Protein AF-A0A3D4ELV5-F1 (afdb_monomer_lite)

pLDDT: mean 91.41, std 9.49, range [50.69, 98.38]

Secondary structure (DSSP, 8-state):
--HHHHHHHHHHHHHTT-----SS-HHHHHHHHHHHHHSTTTTEEEEEEEETTS-EE-TTSPPPTT--EEEEEEEPHHHHHHHHHH----S--GGGS-HHHHHTGGGTTHHHHHHHHHHHHHHHTTTGGGTTGGG-TTS--HHHHHHHHHHHHHHHHT-HHHHHHHHHHHHHHTTTS--S-S-HHHHHHHHHHHHHHHHSGGGHHHHHHHHHS--TTHHHHHHHHHHHTTTT--HHHHHHHHHHHHHHHHHTPPP-HHHHHHHHHHS-S--HHHHHHHHHHHH--TTS-GGGT-

Structure (mmCIF, N/CA/C/O backbone):
data_AF-A0A3D4ELV5-F1
#
_entry.id   AF-A0A3D4ELV5-F1
#
loop_
_atom_site.group_PDB
_atom_site.id
_atom_site.type_symbol
_atom_site.label_atom_id
_atom_site.label_alt_id
_atom_site.label_comp_id
_atom_site.label_asym_id
_atom_site.label_entity_id
_atom_site.label_seq_id
_atom_site.pdbx_PDB_ins_code
_atom_site.Cartn_x
_atom_site.Cartn_y
_atom_site.Cartn_z
_atom_site.occupancy
_atom_site.B_iso_or_equiv
_atom_site.auth_seq_id
_atom_site.auth_comp_id
_atom_site.auth_asym_id
_atom_site.auth_atom_id
_atom_site.pdbx_PDB_model_num
ATOM 1 N N . MET A 1 1 ? 54.456 -20.004 -15.988 1.00 58.28 1 MET A N 1
ATOM 2 C CA . MET A 1 1 ? 53.400 -19.188 -16.630 1.00 58.28 1 MET A CA 1
ATOM 3 C C . MET A 1 1 ? 54.060 -18.075 -17.428 1.00 58.28 1 MET A C 1
ATOM 5 O O . MET A 1 1 ? 54.957 -17.440 -16.878 1.00 58.28 1 MET A O 1
ATOM 9 N N . PRO A 1 2 ? 53.710 -17.866 -18.709 1.00 74.06 2 PRO A N 1
ATOM 10 C CA . PRO A 1 2 ? 54.331 -16.813 -19.506 1.00 74.06 2 PRO A CA 1
ATOM 11 C C . PRO A 1 2 ? 54.023 -15.455 -18.865 1.00 74.06 2 PRO A C 1
ATOM 13 O O . PRO A 1 2 ? 52.901 -15.231 -18.418 1.00 74.06 2 PRO A O 1
ATOM 16 N N . LYS A 1 3 ? 55.016 -14.558 -18.794 1.00 69.31 3 LYS A N 1
ATOM 17 C CA . LYS A 1 3 ? 54.918 -13.245 -18.119 1.00 69.31 3 LYS A CA 1
ATOM 18 C C . LYS A 1 3 ? 53.695 -12.426 -18.569 1.00 69.31 3 LYS A C 1
ATOM 20 O O . LYS A 1 3 ? 53.135 -11.683 -17.777 1.00 69.31 3 LYS A O 1
ATOM 25 N N . VAL A 1 4 ? 53.239 -12.637 -19.803 1.00 74.69 4 VAL A N 1
ATOM 26 C CA . VAL A 1 4 ? 52.022 -12.039 -20.377 1.00 74.69 4 VAL A CA 1
ATOM 27 C C . VAL A 1 4 ? 50.746 -12.496 -19.656 1.00 74.69 4 VAL A C 1
ATOM 29 O O . VAL A 1 4 ? 49.875 -11.676 -19.393 1.00 74.69 4 VAL A O 1
ATOM 32 N N . LEU A 1 5 ? 50.651 -13.773 -19.269 1.00 73.06 5 LEU A N 1
ATOM 33 C CA . LEU A 1 5 ? 49.492 -14.316 -18.553 1.00 73.06 5 LEU A CA 1
ATOM 34 C C . LEU A 1 5 ? 49.394 -13.751 -17.130 1.00 73.06 5 LEU A C 1
ATOM 36 O O . LEU A 1 5 ? 48.300 -13.495 -16.649 1.00 73.06 5 LEU A O 1
ATOM 40 N N . LEU A 1 6 ? 50.541 -13.523 -16.478 1.00 74.56 6 LEU A N 1
ATOM 41 C CA . LEU A 1 6 ? 50.610 -12.904 -15.151 1.00 74.56 6 LEU A CA 1
ATOM 42 C C . LEU A 1 6 ? 50.135 -11.444 -15.200 1.00 74.56 6 LEU A C 1
ATOM 44 O O . LEU A 1 6 ? 49.363 -11.019 -14.349 1.00 74.56 6 LEU A O 1
ATOM 48 N N . VAL A 1 7 ? 50.559 -10.692 -16.221 1.00 77.06 7 VAL A N 1
ATOM 49 C CA . VAL A 1 7 ? 50.144 -9.293 -16.418 1.00 77.06 7 VAL A CA 1
ATOM 50 C C . VAL A 1 7 ? 48.648 -9.198 -16.726 1.00 77.06 7 VAL A C 1
ATOM 52 O O . VAL A 1 7 ? 47.969 -8.353 -16.151 1.00 77.06 7 VAL A O 1
ATOM 55 N N . LEU A 1 8 ? 48.109 -10.097 -17.557 1.00 76.12 8 LEU A N 1
ATOM 56 C CA . LEU A 1 8 ? 46.668 -10.182 -17.825 1.00 76.12 8 LEU A CA 1
ATOM 57 C C . LEU A 1 8 ? 45.865 -10.549 -16.571 1.00 76.12 8 LEU A C 1
ATOM 59 O O . LEU A 1 8 ? 44.829 -9.946 -16.315 1.00 76.12 8 LEU A O 1
ATOM 63 N N . PHE A 1 9 ? 46.361 -11.478 -15.754 1.00 73.44 9 PHE A N 1
ATOM 64 C CA . PHE A 1 9 ? 45.703 -11.864 -14.505 1.00 73.44 9 PHE A CA 1
ATOM 65 C C . PHE A 1 9 ? 45.689 -10.714 -13.483 1.00 73.44 9 PHE A C 1
ATOM 67 O O . PHE A 1 9 ? 44.672 -10.470 -12.839 1.00 73.44 9 PHE A O 1
ATOM 74 N N . ILE A 1 10 ? 46.782 -9.947 -13.385 1.00 73.19 10 ILE A N 1
ATOM 75 C CA . ILE A 1 10 ? 46.868 -8.752 -12.530 1.00 73.19 10 ILE A CA 1
ATOM 76 C C . ILE A 1 10 ? 45.960 -7.627 -13.053 1.00 73.19 10 ILE A C 1
ATOM 78 O O . ILE A 1 10 ? 45.295 -6.968 -12.258 1.00 73.19 10 ILE A O 1
ATOM 82 N N . ALA A 1 11 ? 45.871 -7.426 -14.371 1.00 71.56 11 ALA A N 1
ATOM 83 C CA . ALA A 1 11 ? 44.983 -6.427 -14.970 1.00 71.56 11 ALA A CA 1
ATOM 84 C C . ALA A 1 11 ? 43.491 -6.768 -14.787 1.00 71.56 11 ALA A C 1
ATOM 86 O O . ALA A 1 11 ? 42.679 -5.866 -14.578 1.00 71.56 11 ALA A O 1
ATOM 87 N N . VAL A 1 12 ? 43.128 -8.056 -14.812 1.00 69.19 12 VAL A N 1
ATOM 88 C CA . VAL A 1 12 ? 41.767 -8.529 -14.503 1.00 69.19 12 VAL A CA 1
ATOM 89 C C . VAL A 1 12 ? 41.456 -8.365 -13.012 1.00 69.19 12 VAL A C 1
ATOM 91 O O . VAL A 1 12 ? 40.377 -7.889 -12.672 1.00 69.19 12 VAL A O 1
ATOM 94 N N . LEU A 1 13 ? 42.408 -8.659 -12.119 1.00 64.62 13 LEU A N 1
ATOM 95 C CA . LEU A 1 13 ? 42.239 -8.441 -10.677 1.00 64.62 13 LEU A CA 1
ATOM 96 C C . LEU A 1 13 ? 42.107 -6.952 -10.321 1.00 64.62 13 LEU A C 1
ATOM 98 O O . LEU A 1 13 ? 41.256 -6.606 -9.512 1.00 64.62 13 LEU A O 1
ATOM 102 N N . LEU A 1 14 ? 42.880 -6.058 -10.947 1.00 60.81 14 LEU A N 1
ATOM 103 C CA . LEU A 1 14 ? 42.794 -4.610 -10.702 1.00 60.81 14 LEU A CA 1
ATOM 104 C C . LEU A 1 14 ? 41.480 -3.984 -11.204 1.00 60.81 14 LEU A C 1
ATOM 106 O O . LEU A 1 14 ? 41.035 -2.994 -10.632 1.00 60.81 14 LEU A O 1
ATOM 110 N N . ASN A 1 15 ? 40.831 -4.573 -12.215 1.00 57.66 15 ASN A N 1
ATOM 111 C CA . ASN A 1 15 ? 39.496 -4.155 -12.668 1.00 57.66 15 ASN A CA 1
ATOM 112 C C . ASN A 1 15 ? 38.345 -4.821 -11.891 1.00 57.66 15 ASN A C 1
ATOM 114 O O . ASN A 1 15 ? 37.209 -4.368 -11.989 1.00 57.66 15 ASN A O 1
ATOM 118 N N . ALA A 1 16 ? 38.613 -5.868 -11.103 1.00 55.06 16 ALA A N 1
ATOM 119 C CA . ALA A 1 16 ? 37.591 -6.580 -10.332 1.00 55.06 16 ALA A CA 1
ATOM 120 C C . ALA A 1 16 ? 37.276 -5.937 -8.964 1.00 55.06 16 ALA A C 1
ATOM 122 O O . ALA A 1 16 ? 36.320 -6.343 -8.307 1.00 55.06 16 ALA A O 1
ATOM 123 N N . PHE A 1 17 ? 38.044 -4.929 -8.526 1.00 50.84 17 PHE A N 1
ATOM 124 C CA . PHE A 1 17 ? 37.901 -4.301 -7.202 1.00 50.84 17 PHE A CA 1
ATOM 125 C C . PHE A 1 17 ? 37.201 -2.937 -7.199 1.00 50.84 17 PHE A C 1
ATOM 127 O O . PHE A 1 17 ? 37.387 -2.156 -6.268 1.00 50.84 17 PHE A O 1
ATOM 134 N N . THR A 1 18 ? 36.304 -2.651 -8.145 1.00 50.69 18 THR A N 1
ATOM 135 C CA . THR A 1 18 ? 35.253 -1.657 -7.866 1.00 50.69 18 THR A CA 1
ATOM 136 C C . THR A 1 18 ? 34.149 -2.315 -7.043 1.00 50.69 18 THR A C 1
ATOM 138 O O . THR A 1 18 ? 33.002 -2.418 -7.475 1.00 50.69 18 THR A O 1
ATOM 141 N N . VAL A 1 19 ? 34.494 -2.789 -5.843 1.00 52.06 19 VAL A N 1
ATOM 142 C CA . VAL A 1 19 ? 33.490 -3.066 -4.818 1.00 52.06 19 VAL A CA 1
ATOM 143 C C . VAL A 1 19 ? 32.979 -1.694 -4.408 1.00 52.06 19 VAL A C 1
ATOM 145 O O . VAL A 1 19 ? 33.597 -1.011 -3.591 1.00 52.06 19 VAL A O 1
ATOM 148 N N . LYS A 1 20 ? 31.887 -1.238 -5.028 1.00 55.62 20 LYS A N 1
ATOM 149 C CA . LYS A 1 20 ? 31.123 -0.136 -4.456 1.00 55.62 20 LYS A CA 1
ATOM 150 C C . LYS A 1 20 ? 30.597 -0.648 -3.121 1.00 55.62 20 LYS A C 1
ATOM 152 O O . LYS A 1 20 ? 29.619 -1.387 -3.073 1.00 55.62 20 LYS A O 1
ATOM 157 N N . ALA A 1 21 ? 31.305 -0.321 -2.044 1.00 54.16 21 ALA A N 1
ATOM 158 C CA . ALA A 1 21 ? 30.727 -0.389 -0.718 1.00 54.16 21 ALA A CA 1
ATOM 159 C C . ALA A 1 21 ? 29.399 0.380 -0.758 1.00 54.16 21 ALA A C 1
ATOM 161 O O . ALA A 1 21 ? 29.318 1.423 -1.411 1.00 54.16 21 ALA A O 1
ATOM 162 N N . GLN A 1 22 ? 28.369 -0.146 -0.094 1.00 58.44 22 GLN A N 1
ATOM 163 C CA . GLN A 1 22 ? 27.150 0.611 0.173 1.00 58.44 22 GLN A CA 1
ATOM 164 C C . GLN A 1 22 ? 27.547 1.988 0.724 1.00 58.44 22 GLN A C 1
ATOM 166 O O . GLN A 1 22 ? 28.250 2.055 1.734 1.00 58.44 22 GLN A O 1
ATOM 171 N N . GLU A 1 23 ? 27.151 3.071 0.046 1.00 75.38 23 GLU A N 1
ATOM 172 C CA . GLU A 1 23 ? 27.581 4.422 0.435 1.00 75.38 23 GLU A CA 1
ATOM 173 C C . GLU A 1 23 ? 27.077 4.765 1.843 1.00 75.38 23 GLU A C 1
ATOM 175 O O . GLU A 1 23 ? 27.819 5.317 2.657 1.00 75.38 23 GLU A O 1
ATOM 180 N N . TYR A 1 24 ? 25.847 4.351 2.169 1.00 86.19 24 TYR A N 1
ATOM 181 C CA . TYR A 1 24 ? 25.350 4.346 3.543 1.00 86.19 24 TYR A CA 1
ATOM 182 C C . TYR A 1 24 ? 25.698 3.039 4.256 1.00 86.19 24 TYR A C 1
ATOM 184 O O . TYR A 1 24 ? 25.326 1.955 3.810 1.00 86.19 24 TYR A O 1
ATOM 192 N N . THR A 1 25 ? 26.346 3.145 5.416 1.00 90.31 25 THR A N 1
ATOM 193 C CA . THR A 1 25 ? 26.651 1.991 6.273 1.00 90.31 25 THR A CA 1
ATOM 194 C C . THR A 1 25 ? 25.379 1.358 6.849 1.00 90.31 25 THR A C 1
ATOM 196 O O . THR A 1 25 ? 24.379 2.039 7.094 1.00 90.31 25 THR A O 1
ATOM 199 N N . SER A 1 26 ? 25.427 0.067 7.187 1.00 91.75 26 SER A N 1
ATOM 200 C CA . SER A 1 26 ? 24.306 -0.603 7.862 1.00 91.75 26 SER A CA 1
ATOM 201 C C . SER A 1 26 ? 23.935 0.061 9.197 1.00 91.75 26 SER A C 1
ATOM 203 O O . SER A 1 26 ? 22.761 0.094 9.559 1.00 91.75 26 SER A O 1
ATOM 205 N N . ALA A 1 27 ? 24.908 0.639 9.915 1.00 93.94 27 ALA A N 1
ATOM 206 C CA . ALA A 1 27 ? 24.656 1.374 11.155 1.00 93.94 27 ALA A CA 1
ATOM 207 C C . ALA A 1 27 ? 23.842 2.655 10.908 1.00 93.94 27 ALA A C 1
ATOM 209 O O . ALA A 1 27 ? 22.851 2.886 11.601 1.00 93.94 27 ALA A O 1
ATOM 210 N N . SER A 1 28 ? 24.204 3.446 9.890 1.00 94.25 28 SER A N 1
ATOM 211 C CA . SER A 1 28 ? 23.424 4.630 9.510 1.00 94.25 28 SER A CA 1
ATOM 212 C C . SER A 1 28 ? 22.028 4.260 9.019 1.00 94.25 28 SER A C 1
ATOM 214 O O . SER A 1 28 ? 21.068 4.894 9.435 1.00 94.25 28 SER A O 1
ATOM 216 N N . ILE A 1 29 ? 21.888 3.195 8.222 1.00 95.62 29 ILE A N 1
ATOM 217 C CA . ILE A 1 29 ? 20.576 2.732 7.738 1.00 95.62 29 ILE A CA 1
ATOM 218 C C . ILE A 1 29 ? 19.691 2.304 8.912 1.00 95.62 29 ILE A C 1
ATOM 220 O O . ILE A 1 29 ? 18.518 2.668 8.967 1.00 95.62 29 ILE A O 1
ATOM 224 N N . LYS A 1 30 ? 20.249 1.580 9.891 1.00 96.12 30 LYS A N 1
ATOM 225 C CA . LYS A 1 30 ? 19.513 1.188 11.098 1.00 96.12 30 LYS A CA 1
ATOM 226 C C . LYS A 1 30 ? 19.015 2.409 11.869 1.00 96.12 30 LYS A C 1
ATOM 228 O O . LYS A 1 30 ? 17.877 2.397 12.329 1.00 96.12 30 LYS A O 1
ATOM 233 N N . GLN A 1 31 ? 19.839 3.450 11.991 1.00 97.31 31 GLN A N 1
ATOM 234 C CA . GLN A 1 31 ? 19.415 4.699 12.617 1.00 97.31 31 GLN A CA 1
ATOM 235 C C . GLN A 1 31 ? 18.309 5.384 11.804 1.00 97.31 31 GLN A C 1
ATOM 237 O O . GLN A 1 31 ? 17.281 5.730 12.373 1.00 97.31 31 GLN A O 1
ATOM 242 N N . THR A 1 32 ? 18.457 5.480 10.480 1.00 96.81 32 THR A N 1
ATOM 243 C CA . THR A 1 32 ? 17.429 6.049 9.596 1.00 96.81 32 THR A CA 1
ATOM 244 C C . THR A 1 32 ? 16.088 5.330 9.721 1.00 96.81 32 THR A C 1
ATOM 246 O O . THR A 1 32 ? 15.056 5.988 9.803 1.00 96.81 32 THR A O 1
ATOM 249 N N . ILE A 1 33 ? 16.085 3.996 9.806 1.00 97.12 33 ILE A N 1
ATOM 250 C CA . ILE A 1 33 ? 14.866 3.213 10.055 1.00 97.12 33 ILE A CA 1
ATOM 251 C C . ILE A 1 33 ? 14.206 3.661 11.365 1.00 97.12 33 ILE A C 1
ATOM 253 O O . ILE A 1 33 ? 13.012 3.942 11.371 1.00 97.12 33 ILE A O 1
ATOM 257 N N . GLN A 1 34 ? 14.969 3.780 12.459 1.00 98.12 34 GLN A N 1
ATOM 258 C CA . GLN A 1 34 ? 14.436 4.241 13.750 1.00 98.12 34 GLN A CA 1
ATOM 259 C C . GLN A 1 34 ? 13.902 5.675 13.695 1.00 98.12 34 GLN A C 1
ATOM 261 O O . GLN A 1 34 ? 12.911 5.985 14.359 1.00 98.12 34 GLN A O 1
ATOM 266 N N . ASP A 1 35 ? 14.542 6.540 12.913 1.00 98.12 35 ASP A N 1
ATOM 267 C CA . ASP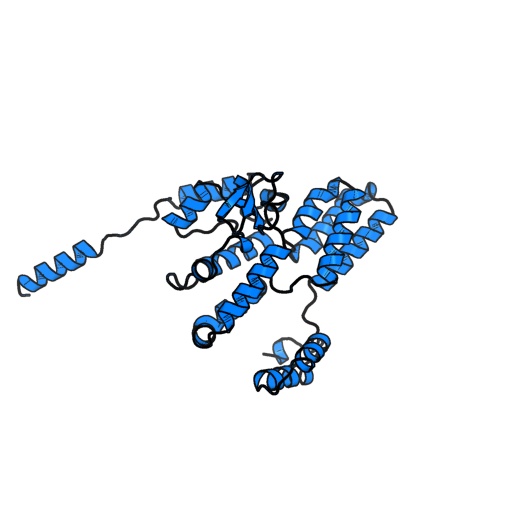 A 1 35 ? 14.099 7.918 12.724 1.00 98.12 35 ASP A CA 1
ATOM 268 C C . ASP A 1 35 ? 12.783 7.958 11.933 1.00 98.12 35 ASP A C 1
ATOM 270 O O . ASP A 1 35 ? 11.862 8.671 12.329 1.00 98.12 35 ASP A O 1
ATOM 274 N N . PHE A 1 36 ? 12.637 7.130 10.891 1.00 98.38 36 PHE A N 1
ATOM 275 C CA . PHE A 1 36 ? 11.381 6.995 10.149 1.00 98.38 36 PHE A CA 1
ATOM 276 C C . PHE A 1 36 ? 10.235 6.473 11.019 1.00 98.38 36 PHE A C 1
ATOM 278 O O . PHE A 1 36 ? 9.175 7.094 11.003 1.00 98.38 36 PHE A O 1
ATOM 285 N N . LYS A 1 37 ? 10.446 5.438 11.855 1.00 98.31 37 LYS A N 1
ATOM 286 C CA . LYS A 1 37 ? 9.391 4.941 12.770 1.00 98.31 37 LYS A CA 1
ATOM 287 C C . LYS A 1 37 ? 8.835 6.064 13.670 1.00 98.31 37 LYS A C 1
ATOM 289 O O . LYS A 1 37 ? 7.649 6.100 13.983 1.00 98.31 37 LYS A O 1
ATOM 294 N N . LYS A 1 38 ? 9.688 7.009 14.091 1.00 98.06 38 LYS A N 1
ATOM 295 C CA . LYS A 1 38 ? 9.336 8.086 15.039 1.00 98.06 38 LYS A CA 1
ATOM 296 C C . LYS A 1 38 ? 8.776 9.348 14.390 1.00 98.06 38 LYS A C 1
ATOM 298 O O . LYS A 1 38 ? 8.164 10.152 15.107 1.00 98.06 38 LYS A O 1
ATOM 303 N N . ASP A 1 39 ? 9.020 9.549 13.101 1.00 98.06 39 ASP A N 1
ATOM 304 C CA . ASP A 1 39 ? 8.629 10.746 12.363 1.00 98.06 39 ASP A CA 1
ATOM 305 C C . ASP A 1 39 ? 7.163 10.637 11.906 1.00 98.06 39 ASP A C 1
ATOM 307 O O . ASP A 1 39 ? 6.791 9.629 11.306 1.00 98.06 39 ASP A O 1
ATOM 311 N N . PRO A 1 40 ? 6.314 11.659 12.134 1.00 97.38 4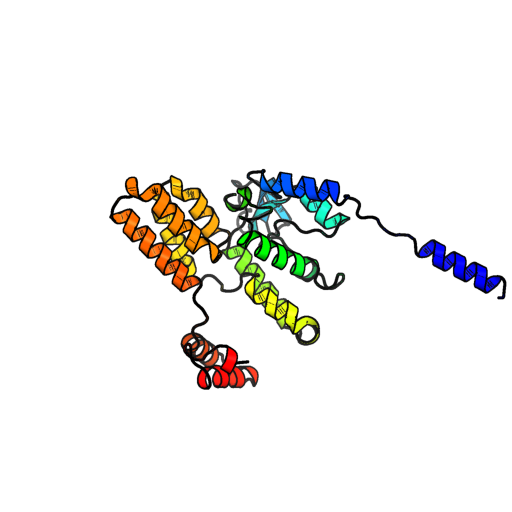0 PRO A N 1
ATOM 312 C CA . PRO A 1 40 ? 4.906 11.632 11.720 1.00 97.38 40 PRO A CA 1
ATOM 313 C C . PRO A 1 40 ? 4.695 11.479 10.206 1.00 97.38 40 PRO A C 1
ATOM 315 O O . PRO A 1 40 ? 3.588 11.182 9.775 1.00 97.38 40 PRO A O 1
ATOM 318 N N . ARG A 1 41 ? 5.731 11.703 9.392 1.00 97.62 41 ARG A N 1
ATOM 319 C CA . ARG A 1 41 ? 5.723 11.501 7.939 1.00 97.62 41 ARG A CA 1
ATOM 320 C C . ARG A 1 41 ? 6.674 10.391 7.496 1.00 97.62 41 ARG A C 1
ATOM 322 O O . ARG A 1 41 ? 6.728 10.094 6.310 1.00 97.62 41 ARG A O 1
ATOM 329 N N . GLY A 1 42 ? 7.432 9.775 8.405 1.00 97.75 42 GLY A N 1
ATOM 330 C CA . GLY A 1 42 ? 8.349 8.680 8.083 1.00 97.75 42 GLY A CA 1
ATOM 331 C C . GLY A 1 42 ? 9.309 9.035 6.932 1.00 97.75 42 GLY A C 1
ATOM 332 O O . GLY A 1 42 ? 10.038 10.032 7.045 1.00 97.75 42 GLY A O 1
ATOM 333 N N . PRO A 1 43 ? 9.321 8.263 5.825 1.00 98.00 43 PRO A N 1
ATOM 334 C CA . PRO A 1 43 ? 10.168 8.517 4.655 1.00 98.00 43 PRO A CA 1
ATOM 335 C C . PRO A 1 43 ? 9.672 9.664 3.754 1.00 98.00 43 PRO A C 1
ATOM 337 O O . PRO A 1 43 ? 10.363 10.029 2.795 1.00 98.00 43 PRO A O 1
ATOM 340 N N . TYR A 1 44 ? 8.507 10.245 4.050 1.00 98.31 44 TYR A N 1
ATOM 341 C CA . TYR A 1 44 ? 7.840 11.264 3.244 1.00 98.31 44 TYR A CA 1
ATOM 342 C C . TYR A 1 44 ? 8.181 12.689 3.685 1.00 98.31 44 TYR A C 1
ATOM 344 O O . TYR A 1 44 ? 8.332 12.991 4.870 1.00 98.31 44 TYR A O 1
ATOM 352 N N . LEU A 1 45 ? 8.281 13.605 2.726 1.00 97.56 45 LEU A N 1
ATOM 353 C CA . LEU A 1 45 ? 8.596 15.009 2.971 1.00 97.56 45 LEU A CA 1
ATOM 354 C C . LEU A 1 45 ? 7.331 15.858 3.112 1.00 97.56 45 LEU A C 1
ATOM 356 O O . LEU A 1 45 ? 7.134 16.512 4.141 1.00 97.56 45 LEU A O 1
ATOM 360 N N . ARG A 1 46 ? 6.502 15.901 2.066 1.00 96.38 46 ARG A N 1
ATOM 361 C CA . ARG A 1 46 ? 5.273 16.704 2.015 1.00 96.38 46 ARG A CA 1
ATOM 362 C C . ARG A 1 46 ? 4.347 16.211 0.907 1.00 96.38 46 ARG A C 1
ATOM 364 O O . ARG A 1 46 ? 4.825 15.620 -0.050 1.00 96.38 46 ARG A O 1
ATOM 371 N N . ILE A 1 47 ? 3.061 16.525 1.001 1.00 97.19 47 ILE A N 1
ATOM 372 C CA . ILE A 1 47 ? 2.100 16.274 -0.079 1.00 97.19 47 ILE A CA 1
ATOM 373 C C . ILE A 1 47 ? 2.384 17.231 -1.246 1.00 97.19 47 ILE A C 1
ATOM 375 O O . ILE A 1 47 ? 2.777 18.382 -1.018 1.00 97.19 47 ILE A O 1
ATOM 379 N N . ARG A 1 48 ? 2.204 16.759 -2.478 1.00 97.00 48 ARG A N 1
ATOM 380 C CA . ARG A 1 48 ? 2.338 17.516 -3.728 1.00 97.00 48 ARG A CA 1
ATOM 381 C C . ARG A 1 48 ? 1.314 17.014 -4.743 1.00 97.00 48 ARG A C 1
ATOM 383 O O . ARG A 1 48 ? 0.892 15.866 -4.669 1.00 97.00 48 ARG A O 1
ATOM 390 N N . TRP A 1 49 ? 0.958 17.873 -5.690 1.00 96.69 49 TRP A N 1
ATOM 391 C CA . TRP A 1 49 ? 0.373 17.439 -6.957 1.00 96.69 49 TRP A CA 1
ATOM 392 C C . TRP A 1 49 ? 1.494 17.127 -7.942 1.00 96.69 49 TRP A C 1
ATOM 394 O O . TRP A 1 49 ? 2.430 17.923 -8.052 1.00 96.69 49 TRP A O 1
ATOM 404 N N . PHE A 1 50 ? 1.380 16.000 -8.637 1.00 96.12 50 PHE A N 1
ATOM 405 C CA . PHE A 1 50 ? 2.278 15.563 -9.700 1.00 96.12 50 PHE A CA 1
ATOM 406 C C . PHE A 1 50 ? 1.468 15.504 -10.990 1.00 96.12 50 PHE A C 1
ATOM 408 O O . PHE A 1 50 ? 0.628 14.621 -11.160 1.00 96.12 50 PHE A O 1
ATOM 415 N N . CYS A 1 51 ? 1.671 16.500 -11.845 1.00 96.06 51 CYS A N 1
ATOM 416 C CA . CYS A 1 51 ? 0.875 16.700 -13.047 1.00 96.06 51 CYS A CA 1
ATOM 417 C C . CYS A 1 51 ? 1.513 15.991 -14.244 1.00 96.06 51 CYS A C 1
ATOM 419 O O . CYS A 1 51 ? 2.740 15.874 -14.324 1.00 96.06 51 CYS A O 1
ATOM 421 N N . GLU A 1 52 ? 0.694 15.555 -15.200 1.00 93.44 52 GLU A N 1
ATOM 422 C CA . GLU A 1 52 ? 1.170 14.858 -16.404 1.00 93.44 52 GLU A CA 1
ATOM 423 C C . GLU A 1 52 ? 2.085 15.721 -17.288 1.00 93.44 52 GLU A C 1
ATOM 425 O O . GLU A 1 52 ? 2.925 15.202 -18.022 1.00 93.44 52 GLU A O 1
ATOM 430 N N . ASP A 1 53 ? 1.991 17.049 -17.172 1.00 93.06 53 ASP A N 1
ATOM 431 C CA . ASP A 1 53 ? 2.896 18.000 -17.828 1.00 93.06 53 ASP A CA 1
ATOM 432 C C . ASP A 1 53 ? 4.305 18.064 -17.192 1.00 93.06 53 ASP A C 1
ATOM 434 O O . ASP A 1 53 ? 5.168 18.823 -17.643 1.00 93.06 53 ASP A O 1
ATOM 438 N N . GLY A 1 54 ? 4.553 17.262 -16.151 1.00 92.94 54 GLY A N 1
ATOM 439 C CA . GLY A 1 54 ? 5.815 17.174 -15.420 1.00 92.94 54 GLY A CA 1
ATOM 440 C C . GLY A 1 54 ? 5.980 18.229 -14.325 1.00 92.94 54 GLY A C 1
ATOM 441 O O . GLY A 1 54 ? 7.015 18.254 -13.651 1.00 92.94 54 GLY A O 1
ATOM 442 N N . THR A 1 55 ? 4.995 19.107 -14.123 1.00 94.19 55 THR A N 1
ATOM 443 C CA . THR A 1 55 ? 5.039 20.089 -13.039 1.00 94.19 55 THR A CA 1
ATOM 444 C C . THR A 1 55 ? 4.681 19.458 -11.692 1.00 94.19 55 THR A C 1
ATOM 446 O O . THR A 1 55 ? 3.893 18.518 -11.587 1.00 94.19 55 THR A O 1
ATOM 449 N N . MET A 1 56 ? 5.277 19.998 -10.625 1.00 95.12 56 MET A N 1
ATOM 450 C CA . MET A 1 56 ? 4.924 19.664 -9.246 1.00 95.12 56 MET A CA 1
ATOM 451 C C . MET A 1 56 ? 4.346 20.892 -8.554 1.00 95.12 56 MET A C 1
ATOM 453 O O . MET A 1 56 ? 4.997 21.940 -8.507 1.00 95.12 56 MET A O 1
ATOM 457 N N . ARG A 1 57 ? 3.156 20.762 -7.964 1.00 95.56 57 ARG A N 1
ATOM 458 C CA . ARG A 1 57 ? 2.433 21.883 -7.337 1.00 95.56 57 ARG A CA 1
ATOM 459 C C . ARG A 1 57 ? 2.159 21.641 -5.855 1.00 95.56 57 ARG A C 1
ATOM 461 O O . ARG A 1 57 ? 2.325 20.537 -5.334 1.00 95.56 57 ARG A O 1
ATOM 468 N N . GLU A 1 58 ? 1.851 22.709 -5.125 1.00 94.75 58 GLU A N 1
ATOM 469 C CA . GLU A 1 58 ? 1.518 22.622 -3.695 1.00 94.75 58 GLU A CA 1
ATOM 470 C C . GLU A 1 58 ? 0.149 21.937 -3.493 1.00 94.75 58 GLU A C 1
ATOM 472 O O . GLU A 1 58 ? -0.706 22.037 -4.364 1.00 94.75 58 GLU A O 1
ATOM 477 N N . PRO A 1 59 ? -0.139 21.294 -2.343 1.00 91.25 59 PRO A N 1
ATOM 478 C CA . PRO A 1 59 ? -1.374 20.512 -2.145 1.00 91.25 59 PRO A CA 1
ATOM 479 C C . PRO A 1 59 ? -2.693 21.252 -2.398 1.00 91.25 59 PRO A C 1
ATOM 481 O O . PRO A 1 59 ? -3.695 20.638 -2.755 1.00 91.25 59 PRO A O 1
ATOM 484 N N . LYS A 1 60 ? -2.702 22.571 -2.173 1.00 91.75 60 LYS A N 1
ATOM 485 C CA . LYS A 1 60 ? -3.873 23.446 -2.357 1.00 91.75 60 LYS A CA 1
ATOM 486 C C . LYS A 1 60 ? -3.923 24.103 -3.741 1.00 91.75 60 LYS A C 1
ATOM 488 O O . LYS A 1 60 ? -4.754 24.975 -3.961 1.00 91.75 60 LYS A O 1
ATOM 493 N N . ASP A 1 61 ? -3.016 23.713 -4.626 1.00 92.94 61 ASP A N 1
ATOM 494 C CA . ASP A 1 61 ? -2.853 24.237 -5.973 1.00 92.94 61 ASP A CA 1
ATOM 495 C C . ASP A 1 61 ? -2.912 23.053 -6.957 1.00 92.94 61 ASP A C 1
ATOM 497 O O . ASP A 1 61 ? -1.865 22.496 -7.291 1.00 92.94 61 ASP A O 1
ATOM 501 N N . PRO A 1 62 ? -4.124 22.584 -7.328 1.00 91.44 62 PRO A N 1
ATOM 502 C CA . PRO A 1 62 ? -4.292 21.416 -8.195 1.00 91.44 62 PRO A CA 1
ATOM 503 C C . PRO A 1 62 ? -3.655 21.625 -9.571 1.00 91.44 62 PRO A C 1
ATOM 505 O O . PRO A 1 62 ? -3.292 22.745 -9.942 1.00 91.44 62 PRO A O 1
ATOM 508 N N . CYS A 1 63 ? -3.509 20.547 -10.342 1.00 94.25 63 CYS A N 1
ATOM 509 C CA . CYS A 1 63 ? -3.005 20.637 -11.712 1.00 94.25 63 CYS A CA 1
ATOM 510 C C . CYS A 1 63 ? -3.837 21.623 -12.559 1.00 94.25 63 CYS A C 1
ATOM 512 O O . CYS A 1 63 ? -5.009 21.863 -12.246 1.00 94.25 63 CYS A O 1
ATOM 514 N N . PRO A 1 64 ? -3.222 22.294 -13.556 1.00 93.88 64 PRO A N 1
ATOM 515 C CA . PRO A 1 64 ? -3.935 23.226 -14.425 1.00 93.88 64 PRO A CA 1
ATOM 516 C C . PRO A 1 64 ? -5.190 22.599 -15.044 1.00 93.88 64 PRO A C 1
ATOM 518 O O . PRO A 1 64 ? -5.265 21.388 -15.225 1.00 93.88 64 PRO A O 1
ATOM 521 N N . GLU A 1 65 ? -6.176 23.424 -15.393 1.00 92.12 65 GLU A N 1
ATOM 522 C CA . GLU A 1 65 ? -7.391 22.933 -16.047 1.00 92.12 65 GLU A CA 1
ATOM 523 C C . GLU A 1 65 ? -7.044 22.169 -17.336 1.00 92.12 65 GLU A C 1
ATOM 525 O O . GLU A 1 65 ? -6.291 22.663 -18.177 1.00 92.12 65 GLU A O 1
ATOM 530 N N . GLY A 1 66 ? -7.583 20.955 -17.475 1.00 91.56 66 GLY A N 1
ATOM 531 C CA . GLY A 1 66 ? -7.293 20.060 -18.598 1.00 91.56 66 GLY A CA 1
ATOM 532 C C . GLY A 1 66 ? -5.963 19.304 -18.504 1.00 91.56 66 GLY A C 1
ATOM 533 O O . GLY A 1 66 ? -5.613 18.619 -19.461 1.00 91.56 66 GLY A O 1
ATOM 534 N N . VAL A 1 67 ? -5.229 19.423 -17.391 1.00 92.44 67 VAL A N 1
ATOM 535 C CA . VAL A 1 67 ? -4.036 18.622 -17.090 1.00 92.44 67 VAL A CA 1
ATOM 536 C C . VAL A 1 67 ? -4.357 17.697 -15.924 1.00 92.44 67 VAL A C 1
ATOM 538 O O . VAL A 1 67 ? -4.587 18.160 -14.804 1.00 92.44 67 VAL A O 1
ATOM 541 N N . ASP A 1 68 ? -4.344 16.396 -16.191 1.00 92.12 68 ASP A N 1
ATOM 542 C CA . ASP A 1 68 ? -4.524 15.384 -15.160 1.00 92.12 68 ASP A CA 1
ATOM 543 C C . ASP A 1 68 ? -3.271 15.264 -14.280 1.00 92.12 68 ASP A C 1
ATOM 545 O O . ASP A 1 68 ? -2.177 15.763 -14.581 1.00 92.12 68 ASP A O 1
ATOM 549 N N . GLY A 1 69 ? -3.443 14.632 -13.129 1.00 92.50 69 GLY A N 1
ATOM 550 C CA . GLY A 1 69 ? -2.369 14.405 -12.184 1.00 92.50 69 GLY A CA 1
ATOM 551 C C . GLY A 1 69 ? -2.874 13.740 -10.922 1.00 92.50 69 GLY A C 1
ATOM 552 O O . GLY A 1 69 ? -4.075 13.655 -10.674 1.00 92.50 69 GLY A O 1
ATOM 553 N N . ILE A 1 70 ? -1.926 13.306 -10.108 1.00 94.69 70 ILE A N 1
ATOM 554 C CA . ILE A 1 70 ? -2.201 12.600 -8.860 1.00 94.69 70 ILE A CA 1
ATOM 555 C C . ILE A 1 70 ? -1.624 13.376 -7.681 1.00 94.69 70 ILE A C 1
ATOM 557 O O . ILE A 1 70 ? -0.615 14.085 -7.797 1.00 94.69 70 ILE A O 1
ATOM 561 N N . GLN A 1 71 ? -2.277 13.263 -6.528 1.00 95.31 71 GLN A N 1
ATOM 562 C CA . GLN A 1 71 ? -1.798 13.854 -5.287 1.00 95.31 71 GLN A CA 1
ATOM 563 C C . GLN A 1 71 ? -1.262 12.759 -4.370 1.00 95.31 71 GLN A C 1
ATOM 565 O O . GLN A 1 71 ? -2.003 11.895 -3.916 1.00 95.31 71 GLN A O 1
ATOM 570 N N . HIS A 1 72 ? 0.018 12.854 -4.024 1.00 96.38 72 HIS A N 1
ATOM 571 C CA . HIS A 1 72 ? 0.644 11.960 -3.055 1.00 96.38 72 HIS A CA 1
ATOM 572 C C . HIS A 1 72 ? 1.783 12.669 -2.312 1.00 96.38 72 HIS A C 1
ATOM 574 O O . HIS A 1 72 ? 2.098 13.845 -2.539 1.00 96.38 72 HIS A O 1
ATOM 580 N N . ALA A 1 73 ? 2.416 11.969 -1.377 1.00 97.44 73 ALA A N 1
ATOM 581 C CA . ALA A 1 73 ? 3.612 12.451 -0.708 1.00 97.44 73 ALA A CA 1
ATOM 582 C C . ALA A 1 73 ? 4.839 12.428 -1.634 1.00 97.44 73 ALA A C 1
ATOM 584 O O . ALA A 1 73 ? 5.121 11.434 -2.291 1.00 97.44 73 ALA A O 1
ATOM 585 N N . SER A 1 74 ? 5.647 13.485 -1.613 1.00 97.19 74 SER A N 1
ATOM 586 C CA . SER A 1 74 ? 7.018 13.441 -2.118 1.00 97.19 74 SER A CA 1
ATOM 587 C C . SER A 1 74 ? 7.940 12.768 -1.099 1.00 97.19 74 SER A C 1
ATOM 589 O O . SER A 1 74 ? 7.708 12.836 0.114 1.00 97.19 74 SER A O 1
ATOM 591 N N . TYR A 1 75 ? 9.043 12.193 -1.565 1.00 98.00 75 TYR A N 1
ATOM 592 C CA . TYR A 1 75 ? 10.047 11.593 -0.693 1.00 98.00 75 TYR A CA 1
ATOM 593 C C . TYR A 1 75 ? 10.949 12.630 -0.020 1.00 98.00 75 TYR A C 1
ATOM 595 O O . TYR A 1 75 ? 11.095 13.768 -0.474 1.00 98.00 75 TYR A O 1
ATOM 603 N N . LYS A 1 76 ? 11.545 12.248 1.114 1.00 98.06 76 LYS A N 1
ATOM 604 C CA . LYS A 1 76 ? 12.680 12.983 1.683 1.00 98.06 76 LYS A CA 1
ATOM 605 C C . LYS A 1 76 ? 13.924 12.742 0.821 1.00 98.06 76 LYS A C 1
ATOM 607 O O . LYS A 1 76 ? 14.116 11.608 0.387 1.00 98.06 76 LYS A O 1
ATOM 612 N N . PRO A 1 77 ? 14.846 13.721 0.712 1.00 97.25 77 PRO A N 1
ATOM 613 C CA . PRO A 1 77 ? 16.099 13.522 -0.017 1.00 97.25 77 PRO A CA 1
ATOM 614 C C . PRO A 1 77 ? 16.893 12.304 0.466 1.00 97.25 77 PRO A C 1
ATOM 616 O O . PRO A 1 77 ? 17.532 11.621 -0.321 1.00 97.25 77 PRO A O 1
ATOM 619 N N . LEU A 1 78 ? 16.856 11.999 1.768 1.00 95.94 78 LEU A N 1
ATOM 620 C CA . LEU A 1 78 ? 17.508 10.805 2.309 1.00 95.94 78 LEU A CA 1
ATOM 621 C C . LEU A 1 78 ? 16.891 9.507 1.764 1.00 95.94 78 LEU A C 1
ATOM 623 O O . LEU A 1 78 ? 17.628 8.578 1.454 1.00 95.94 78 LEU A O 1
ATOM 627 N N . THR A 1 79 ? 15.565 9.447 1.633 1.00 97.31 79 THR A N 1
ATOM 628 C CA . THR A 1 79 ? 14.855 8.288 1.075 1.00 97.31 79 THR A CA 1
ATOM 629 C C . THR A 1 79 ? 15.247 8.066 -0.385 1.00 97.31 79 THR A C 1
ATOM 631 O O . THR A 1 79 ? 15.589 6.950 -0.761 1.00 97.31 79 THR A O 1
ATOM 634 N N . GLU A 1 80 ? 15.283 9.137 -1.181 1.00 96.62 80 GLU A N 1
ATOM 635 C CA . GLU A 1 80 ? 15.714 9.087 -2.586 1.00 96.62 80 GLU A CA 1
ATOM 636 C C . GLU A 1 80 ? 17.177 8.636 -2.700 1.00 96.62 80 GLU A C 1
ATOM 638 O O . GLU A 1 80 ? 17.493 7.718 -3.452 1.00 96.62 80 GLU A O 1
ATOM 643 N N . ASN A 1 81 ? 18.070 9.191 -1.873 1.00 95.44 81 ASN A N 1
ATOM 644 C CA . ASN A 1 81 ? 19.479 8.797 -1.865 1.00 95.44 81 ASN A CA 1
ATOM 645 C C . ASN A 1 81 ? 19.685 7.325 -1.461 1.00 95.44 81 ASN A C 1
ATOM 647 O O . ASN A 1 81 ? 20.604 6.687 -1.969 1.00 95.44 81 ASN A O 1
ATOM 651 N N . LEU A 1 82 ? 18.865 6.767 -0.562 1.00 96.06 82 LEU A N 1
ATOM 652 C CA . LEU A 1 82 ? 18.927 5.342 -0.207 1.00 96.06 82 LEU A CA 1
ATOM 653 C C . LEU A 1 82 ? 18.507 4.447 -1.379 1.00 96.06 82 LEU A C 1
ATOM 655 O O . LEU A 1 82 ? 19.166 3.433 -1.629 1.00 96.06 82 LEU A O 1
ATOM 659 N N . ALA A 1 83 ? 17.480 4.848 -2.130 1.00 95.56 83 ALA A N 1
ATOM 660 C CA . ALA A 1 83 ? 17.068 4.158 -3.347 1.00 95.56 83 ALA A CA 1
ATOM 661 C C . ALA A 1 83 ? 18.175 4.206 -4.413 1.00 95.56 83 ALA A C 1
ATOM 663 O O . ALA A 1 83 ? 18.556 3.173 -4.957 1.00 95.56 83 ALA A O 1
ATOM 664 N N . GLU A 1 84 ? 18.757 5.380 -4.661 1.00 94.00 84 GLU A N 1
ATOM 665 C CA . GLU A 1 84 ? 19.765 5.578 -5.709 1.00 94.00 84 GLU A CA 1
ATOM 666 C C . GLU A 1 84 ? 21.126 4.943 -5.394 1.00 94.00 84 GLU A C 1
ATOM 668 O O . GLU A 1 84 ? 21.772 4.379 -6.278 1.00 94.00 84 GLU A O 1
ATOM 673 N N . ARG A 1 85 ? 21.597 5.055 -4.145 1.00 93.00 85 ARG A N 1
ATOM 674 C CA . ARG A 1 85 ? 22.981 4.698 -3.773 1.00 93.00 85 ARG A CA 1
ATOM 675 C C . ARG A 1 85 ? 23.105 3.316 -3.151 1.00 93.00 85 ARG A C 1
ATOM 677 O O . ARG A 1 85 ? 24.165 2.698 -3.237 1.00 93.00 85 ARG A O 1
ATOM 684 N N . ASN A 1 86 ? 22.040 2.835 -2.515 1.00 94.31 86 ASN A N 1
ATOM 685 C CA . ASN A 1 86 ? 22.033 1.565 -1.795 1.00 94.31 86 ASN A CA 1
ATOM 686 C C . ASN A 1 86 ? 21.019 0.562 -2.355 1.00 94.31 86 ASN A C 1
ATOM 688 O O . ASN A 1 86 ? 20.998 -0.570 -1.871 1.00 94.31 86 ASN A O 1
ATOM 692 N N . HIS A 1 87 ? 20.221 0.955 -3.357 1.00 96.12 87 HIS A N 1
ATOM 693 C CA . HIS A 1 87 ? 19.134 0.146 -3.913 1.00 96.12 87 HIS A CA 1
ATOM 694 C C . HIS A 1 87 ? 18.122 -0.274 -2.836 1.00 96.12 87 HIS A C 1
ATOM 696 O O . HIS A 1 87 ? 17.644 -1.407 -2.832 1.00 96.12 87 HIS A O 1
ATOM 702 N N . LEU A 1 88 ? 17.852 0.626 -1.880 1.00 96.69 88 LEU A N 1
ATOM 703 C CA . LEU A 1 88 ? 16.923 0.420 -0.765 1.00 96.69 88 LEU A CA 1
ATOM 704 C C . LEU A 1 88 ? 15.699 1.323 -0.905 1.00 96.69 88 LEU A C 1
ATOM 706 O O . LEU A 1 88 ? 15.817 2.546 -0.830 1.00 96.69 88 LEU A O 1
ATOM 710 N N . PHE A 1 89 ? 14.524 0.718 -1.055 1.00 97.50 89 PHE A N 1
ATOM 711 C CA . PHE A 1 89 ? 13.272 1.423 -1.318 1.00 97.50 89 PHE A CA 1
ATOM 712 C C . PHE A 1 89 ? 12.359 1.375 -0.089 1.00 97.50 89 PHE A C 1
ATOM 714 O O . PHE A 1 89 ? 11.878 0.315 0.317 1.00 97.50 89 PHE A O 1
ATOM 721 N N . PHE A 1 90 ? 12.132 2.535 0.530 1.00 96.88 90 PHE A N 1
ATOM 722 C CA . PHE A 1 90 ? 11.376 2.669 1.776 1.00 96.88 90 PHE A CA 1
ATOM 723 C C . PHE A 1 90 ? 10.105 3.497 1.571 1.00 96.88 90 PHE A C 1
ATOM 725 O O . PHE A 1 90 ? 10.173 4.633 1.110 1.00 96.88 90 PHE A O 1
ATOM 732 N N . GLY A 1 91 ? 8.955 2.947 1.976 1.00 94.56 91 GLY A N 1
ATOM 733 C CA . GLY A 1 91 ? 7.659 3.632 1.883 1.00 94.56 91 GLY A CA 1
ATOM 734 C C . GLY A 1 91 ? 7.222 3.868 0.439 1.00 94.56 91 GLY A C 1
ATOM 735 O O . GLY A 1 91 ? 6.791 4.965 0.097 1.00 94.56 91 GLY A O 1
ATOM 736 N N . GLU A 1 92 ? 7.403 2.865 -0.415 1.00 95.62 92 GLU A N 1
ATOM 737 C CA . GLU A 1 92 ? 7.039 2.913 -1.832 1.00 95.62 92 GLU A CA 1
ATOM 738 C C . GLU A 1 92 ? 5.598 3.421 -2.041 1.00 95.62 92 GLU A C 1
ATOM 740 O O . GLU A 1 92 ? 4.684 2.999 -1.334 1.00 95.62 92 GLU A O 1
ATOM 745 N N . ILE A 1 93 ? 5.433 4.333 -2.997 1.00 97.00 93 ILE A N 1
ATOM 746 C CA . ILE A 1 93 ? 4.167 4.878 -3.487 1.00 97.00 93 ILE A CA 1
ATOM 747 C C . ILE A 1 93 ? 4.081 4.371 -4.920 1.00 97.00 93 ILE A C 1
ATOM 749 O O . ILE A 1 93 ? 4.832 4.841 -5.781 1.00 97.00 93 ILE A O 1
ATOM 753 N N . LEU A 1 94 ? 3.251 3.360 -5.164 1.00 97.38 94 LEU A N 1
ATOM 754 C CA . LEU A 1 94 ? 3.192 2.704 -6.464 1.00 97.38 94 LEU A CA 1
ATOM 755 C C . LEU A 1 94 ? 2.745 3.680 -7.542 1.00 97.38 94 LEU A C 1
ATOM 757 O O . LEU A 1 94 ? 3.362 3.709 -8.601 1.00 97.38 94 LEU A O 1
ATOM 761 N N . ALA A 1 95 ? 1.779 4.552 -7.243 1.00 95.62 95 ALA A N 1
ATOM 762 C CA . ALA A 1 95 ? 1.276 5.546 -8.188 1.00 95.62 95 ALA A CA 1
ATOM 763 C C . ALA A 1 95 ? 2.376 6.493 -8.719 1.00 95.62 95 ALA A C 1
ATOM 765 O O . ALA A 1 95 ? 2.271 7.019 -9.823 1.00 95.62 95 ALA A O 1
ATOM 766 N N . ALA A 1 96 ? 3.475 6.660 -7.973 1.00 94.19 96 ALA A N 1
ATOM 767 C CA . ALA A 1 96 ? 4.634 7.463 -8.365 1.00 94.19 96 ALA A CA 1
ATOM 768 C C . ALA A 1 96 ? 5.739 6.659 -9.084 1.00 94.19 96 ALA A C 1
ATOM 770 O O . ALA A 1 96 ? 6.741 7.225 -9.535 1.00 94.19 96 ALA A O 1
ATOM 771 N N . ALA A 1 97 ? 5.629 5.331 -9.134 1.00 95.81 97 ALA A N 1
ATOM 772 C CA . ALA A 1 97 ? 6.690 4.447 -9.591 1.00 95.81 97 ALA A CA 1
ATOM 773 C C . ALA A 1 97 ? 6.612 4.173 -11.102 1.00 95.81 97 ALA A C 1
ATOM 775 O O . ALA A 1 97 ? 5.566 3.856 -11.660 1.00 95.81 97 ALA A O 1
ATOM 776 N N . ASP A 1 98 ? 7.759 4.187 -11.784 1.00 96.38 98 ASP A N 1
ATOM 777 C CA . ASP A 1 98 ? 7.846 3.618 -13.133 1.00 96.38 98 ASP A CA 1
ATOM 778 C C . ASP A 1 98 ? 7.785 2.083 -13.063 1.00 96.38 98 ASP A C 1
ATOM 780 O O . ASP A 1 98 ? 8.561 1.458 -12.334 1.00 96.38 98 ASP A O 1
ATOM 784 N N . LYS A 1 99 ? 6.902 1.469 -13.858 1.00 96.69 99 LYS A N 1
ATOM 785 C CA . LYS A 1 99 ? 6.641 0.018 -13.846 1.00 96.69 99 LYS A CA 1
ATOM 786 C C . LYS A 1 99 ? 7.892 -0.814 -14.148 1.00 96.69 99 LYS A C 1
ATOM 788 O O . LYS A 1 99 ? 8.103 -1.849 -13.519 1.00 96.69 99 LYS A O 1
ATOM 793 N N . ASN A 1 100 ? 8.761 -0.356 -15.056 1.00 97.38 100 ASN A N 1
ATOM 794 C CA . ASN A 1 100 ? 9.996 -1.071 -15.399 1.00 97.38 100 ASN A CA 1
ATOM 795 C C . ASN A 1 100 ? 11.022 -0.986 -14.265 1.00 97.38 100 ASN A C 1
ATOM 797 O O . ASN A 1 100 ? 11.638 -1.992 -13.911 1.00 97.38 100 ASN A O 1
ATOM 801 N N . LYS A 1 101 ? 11.193 0.203 -13.672 1.00 97.88 101 LYS A N 1
ATOM 802 C CA . LYS A 1 101 ? 12.064 0.413 -12.508 1.00 97.88 101 LYS A CA 1
ATOM 803 C C . LYS A 1 101 ? 11.549 -0.308 -11.269 1.00 97.88 101 LYS A C 1
ATOM 805 O O . LYS A 1 101 ? 12.361 -0.716 -10.450 1.00 97.88 101 LYS A O 1
ATOM 810 N N . PHE A 1 102 ? 10.236 -0.439 -11.108 1.00 98.38 102 PHE A N 1
ATOM 811 C CA . PHE A 1 102 ? 9.633 -1.214 -10.027 1.00 98.38 102 PHE A CA 1
ATOM 812 C C . PHE A 1 102 ? 9.812 -2.722 -10.236 1.00 98.38 102 PHE A C 1
ATOM 814 O O . PHE A 1 102 ? 10.205 -3.429 -9.309 1.00 98.38 102 PHE A O 1
ATOM 821 N N . TRP A 1 103 ? 9.607 -3.206 -11.467 1.00 97.94 103 TRP A N 1
ATOM 822 C CA . TRP A 1 103 ? 9.892 -4.593 -11.835 1.00 97.94 103 TRP A CA 1
ATOM 823 C C . TRP A 1 103 ? 11.371 -4.953 -11.693 1.00 97.94 103 TRP A C 1
ATOM 825 O O . TRP A 1 103 ? 11.689 -6.101 -11.405 1.00 97.94 103 TRP A O 1
ATOM 835 N N . ASP A 1 104 ? 12.272 -3.989 -11.888 1.00 97.81 104 ASP A N 1
ATOM 836 C CA . ASP A 1 104 ? 13.677 -4.072 -11.486 1.00 97.81 104 ASP A CA 1
ATOM 837 C C . ASP A 1 104 ? 14.398 -5.332 -12.005 1.00 97.81 104 ASP A C 1
ATOM 839 O O . ASP A 1 104 ? 15.114 -6.040 -11.293 1.00 97.81 104 ASP A O 1
ATOM 843 N N . ALA A 1 105 ? 14.183 -5.645 -13.287 1.00 96.94 105 ALA A N 1
ATOM 844 C CA . ALA A 1 105 ? 14.689 -6.873 -13.902 1.00 96.94 105 ALA A CA 1
ATOM 845 C C . ALA A 1 105 ? 16.217 -7.010 -13.848 1.00 96.94 105 ALA A C 1
ATOM 847 O O . ALA A 1 105 ? 16.730 -8.126 -13.784 1.00 96.94 105 ALA A O 1
ATOM 848 N N . ALA A 1 106 ? 16.936 -5.885 -13.862 1.00 96.56 106 ALA A N 1
ATOM 849 C CA . ALA A 1 106 ? 18.393 -5.856 -13.792 1.00 96.56 106 ALA A CA 1
ATOM 850 C C . ALA A 1 106 ? 18.944 -6.273 -12.417 1.00 96.56 106 ALA A C 1
ATOM 852 O O . ALA A 1 106 ? 20.101 -6.675 -12.339 1.00 96.56 106 ALA A O 1
ATOM 853 N N . GLN A 1 107 ? 18.131 -6.193 -11.357 1.00 97.25 107 GLN A N 1
ATOM 854 C CA . GLN A 1 107 ? 18.487 -6.584 -9.989 1.00 97.25 107 GLN A CA 1
ATOM 855 C C . GLN A 1 107 ? 17.558 -7.689 -9.473 1.00 97.25 107 GLN A C 1
ATOM 857 O O . GLN A 1 107 ? 17.194 -7.713 -8.300 1.00 97.25 107 GLN A O 1
ATOM 862 N N . GLU A 1 108 ? 17.140 -8.597 -10.359 1.00 96.38 108 GLU A N 1
ATOM 863 C CA . GLU A 1 108 ? 16.307 -9.751 -10.003 1.00 96.38 108 GLU A CA 1
ATOM 864 C C . GLU A 1 108 ? 15.035 -9.362 -9.230 1.00 96.38 108 GLU A C 1
ATOM 866 O O . GLU A 1 108 ? 14.721 -9.960 -8.198 1.00 96.38 108 GLU A O 1
ATOM 871 N N . GLN A 1 109 ? 14.302 -8.345 -9.693 1.00 97.94 109 GLN A N 1
ATOM 872 C CA . GLN A 1 109 ? 13.062 -7.892 -9.053 1.00 97.94 109 GLN A CA 1
ATOM 873 C C . GLN A 1 109 ? 13.278 -7.417 -7.605 1.00 97.94 109 GLN A C 1
ATOM 875 O O . GLN A 1 109 ? 12.374 -7.530 -6.776 1.00 97.94 109 GLN A O 1
ATOM 880 N N . SER A 1 110 ? 14.473 -6.915 -7.268 1.00 98.06 110 SER A N 1
ATOM 881 C CA . SER A 1 110 ? 14.820 -6.519 -5.898 1.00 98.06 110 SER A CA 1
ATOM 882 C C . SER A 1 110 ? 13.854 -5.477 -5.339 1.00 98.06 110 SER A C 1
ATOM 884 O O . SER A 1 110 ? 13.358 -5.664 -4.229 1.00 98.06 110 SER A O 1
ATOM 886 N N . ARG A 1 111 ? 13.504 -4.434 -6.102 1.00 98.19 111 ARG A N 1
ATOM 887 C CA . ARG A 1 111 ? 12.533 -3.420 -5.656 1.00 98.19 111 ARG A CA 1
ATOM 888 C C . ARG A 1 111 ? 11.149 -4.003 -5.358 1.00 98.19 111 ARG A C 1
ATOM 890 O O . ARG A 1 111 ? 10.617 -3.752 -4.280 1.00 98.19 111 ARG A O 1
ATOM 897 N N . LEU A 1 112 ? 10.607 -4.845 -6.242 1.00 98.31 112 LEU A N 1
ATOM 898 C CA . LEU A 1 112 ? 9.354 -5.568 -5.989 1.00 98.31 112 LEU A CA 1
ATOM 899 C C . LEU A 1 112 ? 9.447 -6.434 -4.720 1.00 98.31 112 LEU A C 1
ATOM 901 O O . LEU A 1 112 ? 8.573 -6.374 -3.863 1.00 98.31 112 LEU A O 1
ATOM 905 N N . LYS A 1 113 ? 10.522 -7.210 -4.554 1.00 98.19 113 LYS A N 1
ATOM 906 C CA . LYS A 1 113 ? 10.721 -8.043 -3.355 1.00 98.19 113 LYS A CA 1
ATOM 907 C C . LYS A 1 113 ? 10.791 -7.191 -2.083 1.00 98.19 113 LYS A C 1
ATOM 909 O O . LYS A 1 113 ? 10.218 -7.565 -1.064 1.00 98.19 113 LYS A O 1
ATOM 914 N N . GLN A 1 114 ? 11.460 -6.040 -2.139 1.00 98.12 114 GLN A N 1
ATOM 915 C CA . GLN A 1 114 ? 11.506 -5.084 -1.032 1.00 98.12 114 GLN A CA 1
ATOM 916 C C . GLN A 1 114 ? 10.123 -4.520 -0.71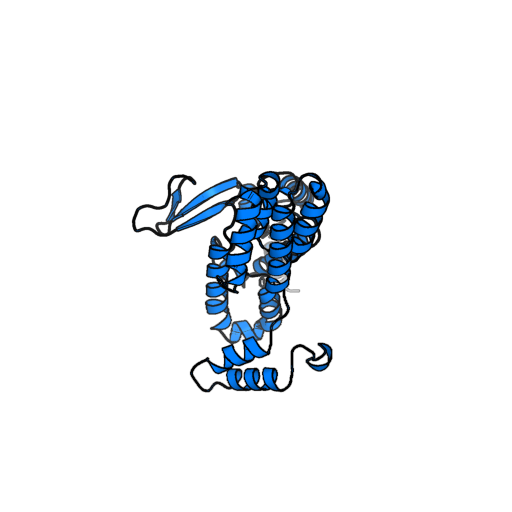1 1.00 98.12 114 GLN A C 1
ATOM 918 O O . GLN A 1 114 ? 9.779 -4.434 0.463 1.00 98.12 114 GLN A O 1
ATOM 923 N N . TYR A 1 115 ? 9.308 -4.206 -1.721 1.00 97.81 115 TYR A N 1
ATOM 924 C CA . TYR A 1 115 ? 7.919 -3.796 -1.518 1.00 97.81 115 TYR A CA 1
ATOM 925 C C . TYR A 1 115 ? 7.133 -4.839 -0.715 1.00 97.81 115 TYR A C 1
ATOM 927 O O . TYR A 1 115 ? 6.555 -4.507 0.318 1.00 97.81 115 TYR A O 1
ATOM 935 N N . GLN A 1 116 ? 7.188 -6.112 -1.116 1.00 96.31 116 GLN A N 1
ATOM 936 C CA . GLN A 1 116 ? 6.490 -7.196 -0.414 1.00 96.31 116 GLN A CA 1
ATOM 937 C C . GLN A 1 116 ? 6.989 -7.376 1.026 1.00 96.31 116 GLN A C 1
ATOM 939 O O . GLN A 1 116 ? 6.200 -7.544 1.955 1.00 96.31 116 GLN A O 1
ATOM 944 N N . LEU A 1 117 ? 8.306 -7.284 1.241 1.00 96.56 117 LEU A N 1
ATOM 945 C CA . LEU A 1 117 ? 8.887 -7.319 2.584 1.00 96.56 117 LEU A CA 1
ATOM 946 C C . LEU A 1 117 ? 8.418 -6.135 3.434 1.00 96.56 117 LEU A C 1
ATOM 948 O O . LEU A 1 117 ? 8.088 -6.322 4.602 1.00 96.56 117 LEU A O 1
ATOM 952 N N . ASN A 1 118 ? 8.345 -4.935 2.857 1.00 95.56 118 ASN A N 1
ATOM 953 C CA . ASN A 1 118 ? 7.840 -3.750 3.542 1.00 95.56 118 ASN A CA 1
ATOM 954 C C . ASN A 1 118 ? 6.365 -3.927 3.932 1.00 95.56 118 ASN A C 1
ATOM 956 O O . ASN A 1 118 ? 6.020 -3.607 5.066 1.00 95.56 118 ASN A O 1
ATOM 960 N N . LYS A 1 119 ? 5.519 -4.471 3.044 1.00 93.75 119 LYS A N 1
ATOM 961 C CA . LYS A 1 119 ? 4.104 -4.775 3.331 1.00 93.75 119 LYS A CA 1
ATOM 962 C C . LYS A 1 119 ? 3.955 -5.807 4.445 1.00 93.75 119 LYS A C 1
ATOM 964 O O . LYS A 1 119 ? 3.211 -5.582 5.397 1.00 93.75 119 LYS A O 1
ATOM 969 N N . TYR A 1 120 ? 4.734 -6.887 4.397 1.00 93.62 120 TYR A N 1
ATOM 970 C CA . TYR A 1 120 ? 4.766 -7.862 5.483 1.00 93.62 120 TYR A CA 1
ATOM 971 C C . TYR A 1 120 ? 5.169 -7.209 6.812 1.00 93.62 120 TYR A C 1
ATOM 973 O O . TYR A 1 120 ? 4.453 -7.346 7.802 1.00 93.62 120 TYR A O 1
ATOM 981 N N . LEU A 1 121 ? 6.270 -6.450 6.838 1.00 94.88 121 LEU A N 1
ATOM 982 C CA . LEU A 1 121 ? 6.752 -5.782 8.048 1.00 94.88 121 LEU A CA 1
ATOM 983 C C . LEU A 1 121 ? 5.743 -4.760 8.586 1.00 94.88 121 LEU A C 1
ATOM 985 O O . LEU A 1 121 ? 5.534 -4.711 9.793 1.00 94.88 121 LEU A O 1
ATOM 989 N N . GLN A 1 122 ? 5.076 -3.993 7.720 1.00 93.00 122 GLN A N 1
ATOM 990 C CA . GLN A 1 122 ? 3.987 -3.095 8.119 1.00 93.00 122 GLN A CA 1
ATOM 991 C C . GLN A 1 122 ? 2.875 -3.856 8.851 1.00 93.00 122 GLN A C 1
ATOM 993 O O . GLN A 1 122 ? 2.455 -3.430 9.928 1.00 93.00 122 GLN A O 1
ATOM 998 N N . SER A 1 123 ? 2.479 -5.021 8.326 1.00 89.12 123 SER A N 1
ATOM 999 C CA . SER A 1 123 ? 1.400 -5.831 8.903 1.00 89.12 123 SER A CA 1
ATOM 1000 C C . SER A 1 123 ? 1.738 -6.468 10.260 1.00 89.12 123 SER A C 1
ATOM 1002 O O . SER A 1 123 ? 0.835 -6.667 11.072 1.00 89.12 123 SER A O 1
ATOM 1004 N N . VAL A 1 124 ? 3.016 -6.773 10.535 1.00 91.88 124 VAL A N 1
ATOM 1005 C CA . VAL A 1 124 ? 3.435 -7.502 11.754 1.00 91.88 124 VAL A CA 1
ATOM 1006 C C . VAL A 1 124 ? 4.227 -6.667 12.770 1.00 91.88 124 VAL A C 1
ATOM 1008 O O . VAL A 1 124 ? 4.408 -7.116 13.899 1.00 91.88 124 VAL A O 1
ATOM 1011 N N . ASP A 1 125 ? 4.704 -5.473 12.406 1.00 92.94 125 ASP A N 1
ATOM 1012 C CA . ASP A 1 125 ? 5.499 -4.571 13.264 1.00 92.94 125 ASP A CA 1
ATOM 1013 C C . ASP A 1 125 ? 4.899 -3.154 13.310 1.00 92.94 125 ASP A C 1
ATOM 1015 O O . ASP A 1 125 ? 5.603 -2.166 13.111 1.00 92.94 125 ASP A O 1
ATOM 1019 N N . ASN A 1 126 ? 3.588 -3.045 13.560 1.00 91.19 126 ASN A N 1
ATOM 1020 C CA . ASN A 1 126 ? 2.884 -1.771 13.783 1.00 91.19 126 ASN A CA 1
ATOM 1021 C C . ASN A 1 126 ? 3.202 -0.703 12.713 1.00 91.19 126 ASN A C 1
ATOM 1023 O O . ASN A 1 126 ? 3.665 0.387 13.036 1.00 91.19 126 ASN A O 1
ATOM 1027 N N . GLY A 1 127 ? 3.056 -1.031 11.427 1.00 91.62 127 GLY A N 1
ATOM 1028 C CA . GLY A 1 127 ? 3.402 -0.128 10.321 1.00 91.62 127 GLY A CA 1
ATOM 1029 C C . GLY A 1 127 ? 4.908 -0.015 10.029 1.00 91.62 127 GLY A C 1
ATOM 1030 O O . GLY A 1 127 ? 5.299 0.627 9.056 1.00 91.62 127 GLY A O 1
ATOM 1031 N N . TRP A 1 128 ? 5.774 -0.662 10.813 1.00 96.12 128 TRP A N 1
ATOM 1032 C CA . TRP A 1 128 ? 7.233 -0.699 10.668 1.00 96.12 128 TRP A CA 1
ATOM 1033 C C . TRP A 1 128 ? 7.831 0.704 10.449 1.00 96.12 128 TRP A C 1
ATOM 1035 O O . TRP A 1 128 ? 7.678 1.564 11.311 1.00 96.12 128 TRP A O 1
ATOM 1045 N N . ILE A 1 129 ? 8.505 0.994 9.327 1.00 96.88 129 ILE A N 1
ATOM 1046 C CA . ILE A 1 129 ? 9.038 2.346 9.040 1.00 96.88 129 ILE A CA 1
ATOM 1047 C C . ILE A 1 129 ? 7.952 3.422 8.925 1.00 96.88 129 ILE A C 1
ATOM 1049 O O . ILE A 1 129 ? 8.266 4.607 9.019 1.00 96.88 129 ILE A O 1
ATOM 1053 N N . LEU A 1 130 ? 6.700 3.021 8.699 1.00 96.81 130 LEU A N 1
ATOM 1054 C CA . LEU A 1 130 ? 5.534 3.892 8.646 1.00 96.81 130 LEU A CA 1
ATOM 1055 C C . LEU A 1 130 ? 4.775 3.912 9.979 1.00 96.81 130 LEU A C 1
ATOM 1057 O O . LEU A 1 130 ? 3.641 4.360 9.998 1.00 96.81 130 LEU A O 1
ATOM 1061 N N . GLU A 1 131 ? 5.367 3.487 11.098 1.00 96.00 131 GLU A N 1
ATOM 1062 C CA . GLU A 1 131 ? 4.666 3.372 12.389 1.00 96.00 131 GLU A CA 1
ATOM 1063 C C . GLU A 1 131 ? 3.808 4.593 12.757 1.00 96.00 131 GLU A C 1
ATOM 1065 O O . GLU A 1 131 ? 2.651 4.439 13.142 1.00 96.00 131 GLU A O 1
ATOM 1070 N N . LYS A 1 132 ? 4.314 5.817 12.572 1.00 96.81 132 LYS A N 1
ATOM 1071 C CA . LYS A 1 132 ? 3.473 7.024 12.670 1.00 96.81 132 LYS A CA 1
ATOM 1072 C C . LYS A 1 132 ? 2.936 7.512 11.329 1.00 96.81 132 LYS A C 1
ATOM 1074 O O . LYS A 1 132 ? 1.860 8.098 11.272 1.00 96.81 132 LYS A O 1
ATOM 1079 N N . ALA A 1 133 ? 3.690 7.290 10.257 1.00 96.81 133 ALA A N 1
ATOM 1080 C CA . ALA A 1 133 ? 3.363 7.786 8.925 1.00 96.81 133 ALA A CA 1
ATOM 1081 C C . ALA A 1 133 ? 2.194 7.052 8.249 1.00 96.81 133 ALA A C 1
ATOM 1083 O O . ALA A 1 133 ? 1.647 7.578 7.288 1.00 96.81 133 ALA A O 1
ATOM 1084 N N . GLN A 1 134 ? 1.767 5.893 8.756 1.00 93.69 134 GLN A N 1
ATOM 1085 C CA . GLN A 1 134 ? 0.561 5.179 8.318 1.00 93.69 134 GLN A CA 1
ATOM 1086 C C . GLN A 1 134 ? -0.714 6.017 8.526 1.00 93.69 134 GLN A C 1
ATOM 1088 O O . GLN A 1 134 ? -1.725 5.797 7.869 1.00 93.69 134 GLN A O 1
ATOM 1093 N N . PHE A 1 135 ? -0.643 7.034 9.392 1.00 94.94 135 PHE A N 1
ATOM 1094 C CA . PHE A 1 135 ? -1.695 8.026 9.617 1.00 94.94 135 PHE A CA 1
ATOM 1095 C C . PHE A 1 135 ? -1.433 9.354 8.879 1.00 94.94 135 PHE A C 1
ATOM 1097 O O . PHE A 1 135 ? -2.143 10.342 9.084 1.00 94.94 135 PHE A O 1
ATOM 1104 N N . TYR A 1 136 ? -0.411 9.428 8.015 1.00 96.00 136 TYR A N 1
ATOM 1105 C CA . TYR A 1 136 ? -0.090 10.650 7.281 1.00 96.00 136 TYR A CA 1
ATOM 1106 C C . TYR A 1 136 ? -1.092 10.886 6.144 1.00 96.00 136 TYR A C 1
ATOM 1108 O O . TYR A 1 136 ? -0.949 10.407 5.020 1.00 96.00 136 TYR A O 1
ATOM 1116 N N . ARG A 1 137 ? -2.129 11.671 6.447 1.00 92.44 137 ARG A N 1
ATOM 1117 C CA . ARG A 1 137 ? -3.223 11.966 5.519 1.00 92.44 137 ARG A CA 1
ATOM 1118 C C . ARG A 1 137 ? -2.738 12.556 4.191 1.00 92.44 137 ARG A C 1
ATOM 1120 O O . ARG A 1 137 ? -2.055 13.580 4.171 1.00 92.44 137 ARG A O 1
ATOM 1127 N N . GLY A 1 138 ? -3.198 11.948 3.097 1.00 91.88 138 GLY A N 1
ATOM 1128 C CA . GLY A 1 138 ? -2.905 12.364 1.723 1.00 91.88 138 GLY A CA 1
ATOM 1129 C C . GLY A 1 138 ? -1.557 11.873 1.196 1.00 91.88 138 GLY A C 1
ATOM 1130 O O . GLY A 1 138 ? -1.179 12.251 0.094 1.00 91.88 138 GLY A O 1
ATOM 1131 N N . ALA A 1 139 ? -0.815 11.065 1.966 1.00 95.00 139 ALA A N 1
ATOM 1132 C CA . ALA A 1 139 ? 0.458 10.517 1.505 1.00 95.00 139 ALA A CA 1
ATOM 1133 C C . ALA A 1 139 ? 0.284 9.551 0.332 1.00 95.00 139 ALA A C 1
ATOM 1135 O O . ALA A 1 139 ? 1.098 9.573 -0.585 1.00 95.00 139 ALA A O 1
ATOM 1136 N N . ILE A 1 140 ? -0.765 8.730 0.383 1.00 93.94 140 ILE A N 1
ATOM 1137 C CA . ILE A 1 140 ? -1.126 7.705 -0.599 1.00 93.94 140 ILE A CA 1
ATOM 1138 C C . ILE A 1 140 ? -2.651 7.730 -0.758 1.00 93.94 140 ILE A C 1
ATOM 1140 O O . ILE A 1 140 ? -3.363 7.999 0.216 1.00 93.94 140 ILE A O 1
ATOM 1144 N N . GLN A 1 141 ? -3.147 7.488 -1.970 1.00 88.56 141 GLN A N 1
ATOM 1145 C CA . GLN A 1 141 ? -4.569 7.326 -2.285 1.00 88.56 141 GLN A CA 1
ATOM 1146 C C . GLN A 1 141 ? -4.783 5.910 -2.826 1.00 88.56 141 GLN A C 1
ATOM 1148 O O . GLN A 1 141 ? -4.074 5.500 -3.741 1.00 88.56 141 GLN A O 1
ATO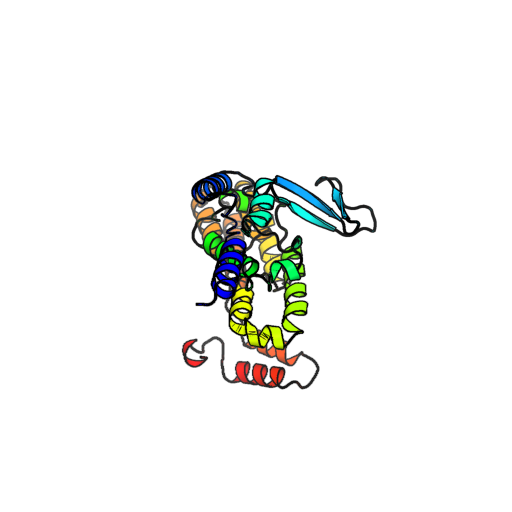M 1153 N N . SER A 1 142 ? -5.720 5.156 -2.245 1.00 89.00 142 SER A N 1
ATOM 1154 C CA . SER A 1 142 ? -5.931 3.745 -2.604 1.00 89.00 142 SER A CA 1
ATOM 1155 C C . SER A 1 142 ? -6.274 3.560 -4.081 1.00 89.00 142 SER A C 1
ATOM 1157 O O . SER A 1 142 ? -5.785 2.639 -4.723 1.00 89.00 142 SER A O 1
ATOM 1159 N N . GLU A 1 143 ? -7.059 4.485 -4.619 1.00 89.06 143 GLU A N 1
ATOM 1160 C CA . GLU A 1 143 ? -7.575 4.484 -5.978 1.00 89.06 143 GLU A CA 1
ATOM 1161 C C . GLU A 1 143 ? -6.440 4.646 -7.004 1.00 89.06 143 GLU A C 1
ATOM 1163 O O . GLU A 1 143 ? -6.396 3.925 -8.000 1.00 89.06 143 GLU A O 1
ATOM 1168 N N . ASP A 1 144 ? -5.475 5.529 -6.724 1.00 92.81 144 ASP A N 1
ATOM 1169 C CA . ASP A 1 144 ? -4.303 5.749 -7.582 1.00 92.81 144 ASP A CA 1
ATOM 1170 C C . ASP A 1 144 ? -3.340 4.547 -7.536 1.00 92.81 144 ASP A C 1
ATOM 1172 O O . ASP A 1 144 ? -2.775 4.148 -8.558 1.00 92.81 144 ASP A O 1
ATOM 1176 N N . GLU A 1 145 ? -3.160 3.933 -6.360 1.00 94.81 145 GLU A N 1
ATOM 1177 C CA . GLU A 1 145 ? -2.330 2.729 -6.208 1.00 94.81 145 GLU A CA 1
ATOM 1178 C C . GLU A 1 145 ? -2.953 1.519 -6.924 1.00 94.81 145 GLU A C 1
ATOM 1180 O O . GLU A 1 145 ? -2.236 0.750 -7.567 1.00 94.81 145 GLU A O 1
ATOM 1185 N N . GLU A 1 146 ? -4.278 1.358 -6.844 1.00 93.06 146 GLU A N 1
ATOM 1186 C CA . GLU A 1 146 ? -5.029 0.315 -7.552 1.00 93.06 146 GLU A CA 1
ATOM 1187 C C . GLU A 1 146 ? -4.974 0.497 -9.067 1.00 93.06 146 GLU A C 1
ATOM 1189 O O . GLU A 1 146 ? -4.708 -0.469 -9.788 1.00 93.06 146 GLU A O 1
ATOM 1194 N N . ALA A 1 147 ? -5.182 1.724 -9.556 1.00 94.00 147 ALA A N 1
ATOM 1195 C CA . ALA A 1 147 ? -5.059 2.043 -10.975 1.00 94.00 147 ALA A CA 1
ATOM 1196 C C . ALA A 1 147 ? -3.656 1.690 -11.489 1.00 94.00 147 ALA A C 1
ATOM 1198 O O . ALA A 1 147 ? -3.508 0.986 -12.493 1.00 94.00 147 ALA A O 1
ATOM 1199 N N . TRP A 1 148 ? -2.616 2.080 -10.744 1.00 96.75 148 TRP A N 1
ATOM 1200 C CA . TRP A 1 148 ? -1.245 1.719 -11.079 1.00 96.75 148 TRP A CA 1
ATOM 1201 C C . TRP A 1 148 ? -1.026 0.202 -11.101 1.00 96.75 148 TRP A C 1
ATOM 1203 O O . TRP A 1 148 ? -0.367 -0.308 -12.014 1.00 96.75 148 TRP A O 1
ATOM 1213 N N . GLY A 1 149 ? -1.566 -0.522 -10.115 1.00 97.00 149 GLY A N 1
ATOM 1214 C CA . GLY A 1 149 ? -1.424 -1.971 -9.986 1.00 97.00 149 GLY A CA 1
ATOM 1215 C C . GLY A 1 149 ? -2.099 -2.745 -11.116 1.00 97.00 149 GLY A C 1
ATOM 1216 O O . GLY A 1 149 ? -1.496 -3.676 -11.655 1.00 97.00 149 GLY A O 1
ATOM 1217 N N . ILE A 1 150 ? -3.292 -2.322 -11.542 1.00 95.62 150 ILE A N 1
ATOM 1218 C CA . ILE A 1 150 ? -3.976 -2.871 -12.723 1.00 95.62 150 ILE A CA 1
ATOM 1219 C C . ILE A 1 150 ? -3.087 -2.705 -13.956 1.00 95.62 150 ILE A C 1
ATOM 1221 O O . ILE A 1 150 ? -2.731 -3.693 -14.600 1.00 95.62 150 ILE A O 1
ATOM 1225 N N . GLU A 1 151 ? -2.633 -1.482 -14.235 1.00 96.88 151 GLU A N 1
ATOM 1226 C CA . GLU A 1 151 ? -1.763 -1.217 -15.382 1.00 96.88 151 GLU A CA 1
ATOM 1227 C C . GLU A 1 151 ? -0.426 -1.980 -15.300 1.00 96.88 151 GLU A C 1
ATOM 1229 O O . GLU A 1 151 ? 0.143 -2.384 -16.319 1.00 96.88 151 GLU A O 1
ATOM 1234 N N . PHE A 1 152 ? 0.114 -2.174 -14.091 1.00 97.88 152 PHE A N 1
ATOM 1235 C CA . PHE A 1 152 ? 1.310 -2.982 -13.859 1.00 97.88 152 PHE A CA 1
ATOM 1236 C C . PHE A 1 152 ? 1.094 -4.438 -14.254 1.00 97.88 152 PHE A C 1
ATOM 1238 O O . PHE A 1 152 ? 1.928 -4.990 -14.976 1.00 97.88 152 PHE A O 1
ATOM 1245 N N . TYR A 1 153 ? -0.017 -5.051 -13.850 1.00 97.31 153 TYR A N 1
ATOM 1246 C CA . TYR A 1 153 ? -0.311 -6.433 -14.216 1.00 97.31 153 TYR A CA 1
ATOM 1247 C C . TYR A 1 153 ? -0.690 -6.598 -15.683 1.00 97.31 153 TYR A C 1
ATOM 1249 O O . TYR A 1 153 ? -0.239 -7.561 -16.301 1.00 97.31 153 TYR A O 1
ATOM 1257 N N . GLU A 1 154 ? -1.410 -5.650 -16.281 1.00 95.94 154 GLU A N 1
ATOM 1258 C CA . GLU A 1 154 ? -1.661 -5.647 -17.726 1.00 95.94 154 GLU A CA 1
ATOM 1259 C C . GLU A 1 154 ? -0.352 -5.609 -18.525 1.00 95.94 154 GLU A C 1
ATOM 1261 O O . GLU A 1 154 ? -0.173 -6.357 -19.488 1.00 95.94 154 GLU A O 1
ATOM 1266 N N . TRP A 1 155 ? 0.607 -4.780 -18.106 1.00 97.06 155 TRP A N 1
ATOM 1267 C CA . TRP A 1 155 ? 1.931 -4.723 -18.721 1.00 97.06 155 TRP A CA 1
ATOM 1268 C C . TRP A 1 155 ? 2.778 -5.979 -18.453 1.00 97.06 155 TRP A C 1
ATOM 1270 O O . TRP A 1 155 ? 3.522 -6.421 -19.337 1.00 97.06 155 TRP A O 1
ATOM 1280 N N . LEU A 1 156 ? 2.719 -6.529 -17.237 1.00 97.00 156 LEU A N 1
ATOM 1281 C CA . LEU A 1 156 ? 3.551 -7.648 -16.787 1.00 97.00 156 LEU A CA 1
ATOM 1282 C C . LEU A 1 156 ? 3.099 -8.983 -17.383 1.00 97.00 156 LEU A C 1
ATOM 1284 O O . LEU A 1 156 ? 3.941 -9.752 -17.840 1.00 97.00 156 LEU A O 1
ATOM 1288 N N . LEU A 1 157 ? 1.790 -9.244 -17.377 1.00 95.19 157 LEU A N 1
ATOM 1289 C CA . LEU A 1 157 ? 1.187 -10.520 -17.778 1.00 95.19 157 LEU A CA 1
ATOM 1290 C C . LEU A 1 157 ? 0.979 -10.643 -19.290 1.00 95.19 157 LEU A C 1
ATOM 1292 O O . LEU A 1 157 ? 0.714 -11.735 -19.776 1.00 95.19 157 LEU A O 1
ATOM 1296 N N . LYS A 1 158 ? 1.139 -9.554 -20.049 1.00 94.75 158 LYS A N 1
ATOM 1297 C CA . LYS A 1 158 ? 1.100 -9.575 -21.520 1.00 94.75 158 LYS A CA 1
ATOM 1298 C C . LYS A 1 158 ? 2.323 -10.258 -22.158 1.00 94.75 158 LYS A C 1
ATOM 1300 O O . LYS A 1 158 ? 2.350 -10.455 -23.369 1.00 94.75 158 LYS A O 1
ATOM 1305 N N . ASP A 1 159 ? 3.350 -10.572 -21.372 1.00 94.12 159 ASP A N 1
ATOM 1306 C CA . ASP A 1 159 ? 4.601 -11.181 -21.826 1.00 94.12 159 ASP A CA 1
ATOM 1307 C C . ASP A 1 159 ? 4.799 -12.554 -21.171 1.00 94.12 159 ASP A C 1
ATOM 1309 O O . ASP A 1 159 ? 5.265 -12.655 -20.030 1.00 94.12 159 ASP A O 1
ATOM 1313 N N . ASP A 1 160 ? 4.465 -13.614 -21.911 1.00 93.50 160 ASP A N 1
ATOM 1314 C CA . ASP A 1 160 ? 4.532 -15.001 -21.435 1.00 93.50 160 ASP A CA 1
ATOM 1315 C C . ASP A 1 160 ? 5.930 -15.375 -20.922 1.00 93.50 160 ASP A C 1
ATOM 1317 O O . ASP A 1 160 ? 6.063 -16.065 -19.911 1.00 93.50 160 ASP A O 1
ATOM 1321 N N . ALA A 1 161 ? 6.996 -14.844 -21.5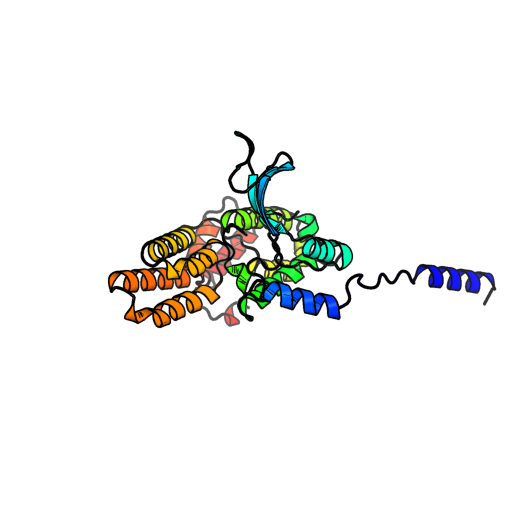33 1.00 95.25 161 ALA A N 1
ATOM 1322 C CA . ALA A 1 161 ? 8.361 -15.140 -21.110 1.00 95.25 161 ALA A CA 1
ATOM 1323 C C . ALA A 1 161 ? 8.673 -14.564 -19.718 1.00 95.25 161 ALA A C 1
ATOM 1325 O O . ALA A 1 161 ? 9.427 -15.168 -18.944 1.00 95.25 161 ALA A O 1
ATOM 1326 N N . ARG A 1 162 ? 8.094 -13.405 -19.359 1.00 94.31 162 ARG A N 1
ATOM 1327 C CA . ARG A 1 162 ? 8.204 -12.868 -17.990 1.00 94.31 162 ARG A CA 1
ATOM 1328 C C . ARG A 1 162 ? 7.467 -13.753 -17.003 1.00 94.31 162 ARG A C 1
ATOM 1330 O O . ARG A 1 162 ? 8.028 -14.017 -15.934 1.00 94.31 162 ARG A O 1
ATOM 1337 N N . LEU A 1 163 ? 6.263 -14.197 -17.361 1.00 93.12 163 LEU A N 1
ATOM 1338 C CA . LEU A 1 163 ? 5.434 -15.049 -16.518 1.00 93.12 163 LEU A CA 1
ATOM 1339 C C . LEU A 1 163 ? 6.118 -16.389 -16.241 1.00 93.12 163 LEU A C 1
ATOM 1341 O O . LEU A 1 163 ? 6.302 -16.744 -15.080 1.00 93.12 163 LEU A O 1
ATOM 1345 N N . GLU A 1 164 ? 6.569 -17.087 -17.280 1.00 95.12 164 GLU A N 1
ATOM 1346 C CA . GLU A 1 164 ? 7.232 -18.387 -17.152 1.00 95.12 164 GLU A CA 1
ATOM 1347 C C . GLU A 1 164 ? 8.500 -18.302 -16.296 1.00 95.12 164 GLU A C 1
ATOM 1349 O O . GLU A 1 164 ? 8.703 -19.103 -15.382 1.00 95.12 164 GLU A O 1
ATOM 1354 N N . LYS A 1 165 ? 9.343 -17.290 -16.538 1.00 96.06 165 LYS A N 1
ATOM 1355 C CA . LYS A 1 165 ? 10.612 -17.132 -15.816 1.00 96.06 165 LYS A CA 1
ATOM 1356 C C . LYS A 1 165 ? 10.423 -16.735 -14.348 1.00 96.06 165 LYS A C 1
ATOM 1358 O O . LYS A 1 165 ? 11.268 -17.068 -13.519 1.00 96.06 165 LYS A O 1
ATOM 1363 N N . ASN A 1 166 ? 9.354 -16.007 -14.022 1.00 96.94 166 ASN A N 1
ATOM 1364 C CA . ASN A 1 166 ? 9.185 -15.354 -12.718 1.00 96.94 166 ASN A CA 1
ATOM 1365 C C . ASN A 1 166 ? 7.868 -15.729 -12.023 1.00 96.94 166 ASN A C 1
ATOM 1367 O O . ASN A 1 166 ? 7.405 -15.005 -11.139 1.00 96.94 166 ASN A O 1
ATOM 1371 N N . TYR A 1 167 ? 7.279 -16.870 -12.386 1.00 95.50 167 TYR A N 1
ATOM 1372 C CA . TYR A 1 167 ? 5.940 -17.283 -11.964 1.00 95.50 167 TYR A CA 1
ATOM 1373 C C . TYR A 1 167 ? 5.691 -17.121 -10.460 1.00 95.50 167 TYR A C 1
ATOM 1375 O O . TYR A 1 167 ? 4.699 -16.525 -10.050 1.00 95.50 167 TYR A O 1
ATOM 1383 N N . TYR A 1 168 ? 6.611 -17.593 -9.615 1.00 95.75 168 TYR A N 1
ATOM 1384 C CA . TYR A 1 168 ? 6.414 -17.555 -8.165 1.00 95.75 168 TYR A CA 1
ATOM 1385 C C . TYR A 1 168 ? 6.440 -16.145 -7.571 1.00 95.75 168 TYR A C 1
ATOM 1387 O O . TYR A 1 168 ? 5.641 -15.871 -6.678 1.00 95.75 168 TYR A O 1
ATOM 1395 N N . VAL A 1 169 ? 7.318 -15.253 -8.047 1.00 96.00 169 VAL A N 1
ATOM 1396 C CA . VAL A 1 169 ? 7.358 -13.870 -7.540 1.00 96.00 169 VAL A CA 1
ATOM 1397 C C . VAL A 1 169 ? 6.149 -13.080 -8.032 1.00 96.00 169 VAL A C 1
ATOM 1399 O O . VAL A 1 169 ? 5.553 -12.351 -7.248 1.00 96.00 169 VAL A O 1
ATOM 1402 N N . ILE A 1 170 ? 5.714 -13.308 -9.275 1.00 97.25 170 ILE A N 1
ATOM 1403 C CA . ILE A 1 170 ? 4.485 -12.714 -9.819 1.00 97.25 170 ILE A CA 1
ATOM 1404 C C . ILE A 1 170 ? 3.272 -13.201 -9.022 1.00 97.25 170 ILE A C 1
ATOM 1406 O O . ILE A 1 170 ? 2.464 -12.403 -8.563 1.00 97.25 170 ILE A O 1
ATOM 1410 N N . ARG A 1 171 ? 3.174 -14.510 -8.769 1.00 95.12 171 ARG A N 1
ATOM 1411 C CA . ARG A 1 171 ? 2.098 -15.076 -7.951 1.00 95.12 171 ARG A CA 1
ATOM 1412 C C . ARG A 1 171 ? 2.089 -14.512 -6.530 1.00 95.12 171 ARG A C 1
ATOM 1414 O O . ARG A 1 171 ? 1.013 -14.317 -5.977 1.00 95.12 171 ARG A O 1
ATOM 1421 N N . GLN A 1 172 ? 3.253 -14.305 -5.908 1.00 94.44 172 GLN A N 1
ATOM 1422 C CA . GLN A 1 172 ? 3.287 -13.695 -4.577 1.00 94.44 172 GLN A CA 1
ATOM 1423 C C . GLN A 1 172 ? 2.905 -12.217 -4.620 1.00 94.44 172 GLN A C 1
ATOM 1425 O O . GLN A 1 172 ? 2.206 -11.781 -3.713 1.00 94.44 172 GLN A O 1
ATOM 1430 N N . SER A 1 173 ? 3.322 -11.461 -5.641 1.00 96.06 173 SER A N 1
ATOM 1431 C CA . SER A 1 173 ? 3.041 -10.022 -5.695 1.00 96.06 173 SER A CA 1
ATOM 1432 C C . SER A 1 173 ? 1.549 -9.713 -5.753 1.00 96.06 173 SER A C 1
ATOM 1434 O O . SER A 1 173 ? 1.139 -8.694 -5.208 1.00 96.06 173 SER A O 1
ATOM 1436 N N . LEU A 1 174 ? 0.740 -10.625 -6.313 1.00 93.25 174 LEU A N 1
ATOM 1437 C CA . LEU A 1 174 ? -0.727 -10.534 -6.339 1.00 93.25 174 LEU A CA 1
ATOM 1438 C C . LEU A 1 174 ? -1.367 -10.461 -4.941 1.00 93.25 174 LEU A C 1
ATOM 1440 O O . LEU A 1 174 ? -2.562 -10.236 -4.833 1.00 93.25 174 LEU A O 1
ATOM 1444 N N . LYS A 1 175 ? -0.625 -10.682 -3.854 1.00 88.81 175 LYS A N 1
ATOM 1445 C CA . LYS A 1 175 ? -1.141 -10.471 -2.493 1.00 88.81 175 LYS A CA 1
ATOM 1446 C C . LYS A 1 175 ? -0.951 -9.043 -1.992 1.00 88.81 175 LYS A C 1
ATOM 1448 O O . LYS A 1 175 ? -1.684 -8.618 -1.107 1.00 88.81 175 LYS A O 1
ATOM 1453 N N . ASP A 1 176 ? 0.062 -8.356 -2.510 1.00 92.06 176 ASP A N 1
ATOM 1454 C CA . ASP A 1 176 ? 0.605 -7.141 -1.907 1.00 92.06 176 ASP A CA 1
ATOM 1455 C C . ASP A 1 176 ? 0.333 -5.900 -2.762 1.00 92.06 176 ASP A C 1
ATOM 1457 O O . ASP A 1 176 ? 0.103 -4.825 -2.213 1.00 92.06 176 ASP A O 1
ATOM 1461 N N . ILE A 1 177 ? 0.373 -6.030 -4.093 1.00 95.00 177 ILE A N 1
ATOM 1462 C CA . ILE A 1 177 ? 0.071 -4.930 -5.015 1.00 95.00 177 ILE A CA 1
ATOM 1463 C C . ILE A 1 177 ? -1.454 -4.809 -5.122 1.00 95.00 177 ILE A C 1
ATOM 1465 O O . ILE A 1 177 ? -2.096 -5.789 -5.504 1.00 95.00 177 ILE A O 1
ATOM 1469 N N . PRO A 1 178 ? -2.058 -3.651 -4.823 1.00 91.69 178 PRO A N 1
ATOM 1470 C CA . PRO A 1 178 ? -3.498 -3.462 -4.943 1.00 91.69 178 PRO A CA 1
ATOM 1471 C C . PRO A 1 178 ? -3.924 -3.465 -6.420 1.00 91.69 178 PRO A C 1
ATOM 1473 O O . PRO A 1 178 ? -3.316 -2.798 -7.249 1.00 91.69 178 PRO A O 1
ATOM 1476 N N . HIS A 1 179 ? -4.936 -4.265 -6.768 1.00 91.19 179 HIS A N 1
ATOM 1477 C CA . HIS A 1 179 ? -5.410 -4.432 -8.155 1.00 91.19 179 HIS A CA 1
ATOM 1478 C C . HIS A 1 179 ? -6.876 -4.897 -8.240 1.00 91.19 179 HIS A C 1
ATOM 1480 O O . HIS A 1 179 ? -7.317 -5.392 -9.277 1.00 91.19 179 HIS A O 1
ATOM 1486 N N . SER A 1 180 ? -7.635 -4.765 -7.149 1.00 78.38 180 SER A N 1
ATOM 1487 C CA . SER A 1 180 ? -9.054 -5.150 -7.100 1.00 78.38 180 SER A CA 1
ATOM 1488 C C . SER A 1 180 ? -9.962 -4.148 -7.822 1.00 78.38 180 SER A C 1
ATOM 1490 O O . SER A 1 180 ? -11.093 -4.491 -8.169 1.00 78.38 180 SER A O 1
ATOM 1492 N N . GLY A 1 181 ? -9.450 -2.937 -8.071 1.00 68.94 181 GLY A N 1
ATOM 1493 C CA . GLY A 1 181 ? -10.226 -1.797 -8.537 1.00 68.94 181 GLY A CA 1
ATOM 1494 C C . GLY A 1 181 ? -11.226 -1.311 -7.488 1.00 68.94 181 GLY A C 1
ATOM 1495 O O . GLY A 1 181 ? -11.383 -1.904 -6.418 1.00 68.94 181 GLY A O 1
ATOM 1496 N N . ASP A 1 182 ? -11.950 -0.248 -7.835 1.00 65.31 182 ASP A N 1
ATOM 1497 C CA . ASP A 1 182 ? -12.897 0.376 -6.920 1.00 65.31 182 ASP A CA 1
ATOM 1498 C C . ASP A 1 182 ? -14.209 -0.423 -6.823 1.00 65.31 182 ASP A C 1
ATOM 1500 O O . ASP A 1 182 ? -15.179 -0.172 -7.546 1.00 65.31 182 ASP A O 1
ATOM 1504 N N . ASP A 1 183 ? -14.225 -1.444 -5.964 1.00 75.19 183 ASP A N 1
ATOM 1505 C CA . ASP A 1 183 ? -15.411 -2.259 -5.730 1.00 75.19 183 ASP A CA 1
ATOM 1506 C C . ASP A 1 183 ? -16.389 -1.619 -4.722 1.00 75.19 183 ASP A C 1
ATOM 1508 O O . ASP A 1 183 ? -16.044 -0.789 -3.877 1.00 75.19 183 ASP A O 1
ATOM 1512 N N . ASN A 1 184 ? -17.665 -2.016 -4.798 1.00 84.56 184 ASN A N 1
ATOM 1513 C CA . ASN A 1 184 ? -18.708 -1.475 -3.920 1.00 84.56 184 ASN A CA 1
ATOM 1514 C C . ASN A 1 184 ? -18.409 -1.692 -2.421 1.00 84.56 184 ASN A C 1
ATOM 1516 O O . ASN A 1 184 ? -18.932 -0.954 -1.585 1.00 84.56 184 ASN A O 1
ATOM 1520 N N . ILE A 1 185 ? -17.615 -2.709 -2.064 1.00 88.31 185 ILE A N 1
ATOM 1521 C CA . ILE A 1 185 ? -17.295 -3.043 -0.672 1.00 88.31 185 ILE A CA 1
ATOM 1522 C C . ILE A 1 185 ? -16.222 -2.077 -0.152 1.00 88.31 185 ILE A C 1
ATOM 1524 O O . ILE A 1 185 ? -16.379 -1.535 0.942 1.00 88.31 185 ILE A O 1
ATOM 1528 N N . ALA A 1 186 ? -15.196 -1.778 -0.952 1.00 87.19 186 ALA A N 1
ATOM 1529 C CA . ALA A 1 186 ? -14.166 -0.783 -0.678 1.00 87.19 186 ALA A CA 1
ATOM 1530 C C . ALA A 1 186 ? -14.784 0.611 -0.509 1.00 87.19 186 ALA A C 1
ATOM 1532 O O . ALA A 1 186 ? -14.517 1.305 0.478 1.00 87.19 186 ALA A O 1
ATOM 1533 N N . GLN A 1 187 ? -15.687 1.001 -1.417 1.00 88.75 187 GLN A N 1
ATOM 1534 C CA . GLN A 1 187 ? -16.429 2.260 -1.307 1.00 88.75 187 GLN A CA 1
ATOM 1535 C C . GLN A 1 187 ? -17.263 2.318 -0.026 1.00 88.75 187 GLN A C 1
ATOM 1537 O O . GLN A 1 187 ? -17.256 3.334 0.678 1.00 88.75 187 GLN A O 1
ATOM 1542 N N . ARG A 1 188 ? -17.957 1.223 0.310 1.00 94.31 188 ARG A N 1
ATOM 1543 C CA . ARG A 1 188 ? -18.756 1.127 1.535 1.00 94.31 188 ARG A CA 1
ATOM 1544 C C . ARG A 1 188 ? -17.881 1.250 2.783 1.00 94.31 188 ARG A C 1
ATOM 1546 O O . ARG A 1 188 ? -18.187 2.080 3.633 1.00 94.31 188 ARG A O 1
ATOM 1553 N N . MET A 1 189 ? -16.754 0.542 2.842 1.00 94.19 189 MET A N 1
ATOM 1554 C CA . MET A 1 189 ? -15.765 0.625 3.926 1.00 94.19 189 MET A CA 1
ATOM 1555 C C . MET A 1 189 ? -15.274 2.068 4.135 1.00 94.19 189 MET A C 1
ATOM 1557 O O . MET A 1 189 ? -15.235 2.581 5.260 1.00 94.19 189 MET A O 1
ATOM 1561 N N . ARG A 1 190 ? -14.922 2.765 3.048 1.00 91.69 190 ARG A N 1
ATOM 1562 C CA . ARG A 1 190 ? -14.489 4.172 3.096 1.00 91.69 190 ARG A CA 1
ATOM 1563 C C . ARG A 1 190 ? -15.614 5.116 3.525 1.00 91.69 190 ARG A C 1
ATOM 1565 O O . ARG A 1 190 ? -15.367 6.061 4.275 1.00 91.69 190 ARG A O 1
ATOM 1572 N N . SER A 1 191 ? -16.845 4.865 3.086 1.00 94.81 191 SER A N 1
ATOM 1573 C CA . SER A 1 191 ? -18.020 5.644 3.488 1.00 94.81 191 SER A CA 1
ATOM 1574 C C . SER A 1 191 ? -18.335 5.468 4.975 1.00 94.81 191 SER A C 1
ATOM 1576 O O . SER A 1 191 ? -18.482 6.456 5.690 1.00 94.81 191 SER A O 1
ATOM 1578 N N . GLU A 1 192 ? -18.386 4.230 5.463 1.00 97.38 192 GLU A N 1
ATOM 1579 C CA . GLU A 1 192 ? -18.654 3.905 6.868 1.00 97.38 192 GLU A CA 1
ATOM 1580 C C . GLU A 1 192 ? -17.583 4.506 7.787 1.00 97.38 192 GLU A C 1
ATOM 1582 O O . GLU A 1 192 ? -17.905 5.223 8.734 1.00 97.38 192 GLU A O 1
ATOM 1587 N N . SER A 1 193 ? -16.300 4.319 7.457 1.00 97.00 193 SER A N 1
ATOM 1588 C CA . SER A 1 193 ? -15.197 4.916 8.225 1.00 97.00 193 SER A CA 1
ATOM 1589 C C . SER A 1 193 ? -15.213 6.449 8.213 1.00 97.00 193 SER A C 1
ATOM 1591 O O . SER A 1 193 ? -14.828 7.079 9.201 1.00 97.00 193 SER A O 1
ATOM 1593 N N . LYS A 1 194 ? -15.679 7.074 7.122 1.00 96.50 194 LYS A N 1
ATOM 1594 C CA . LYS A 1 194 ? -15.877 8.525 7.049 1.00 96.50 194 LYS A CA 1
ATOM 1595 C C . LYS A 1 194 ? -16.977 8.995 7.996 1.00 96.50 194 LYS A C 1
ATOM 1597 O O . LYS A 1 194 ? -16.712 9.918 8.759 1.00 96.50 194 LYS A O 1
ATOM 1602 N N . VAL A 1 195 ? -18.153 8.370 7.961 1.00 97.50 195 VAL A N 1
ATOM 1603 C CA . VAL A 1 195 ? -19.290 8.742 8.822 1.00 97.50 195 VAL A CA 1
ATOM 1604 C C . VAL A 1 195 ? -18.905 8.631 10.298 1.00 97.50 195 VAL A C 1
ATOM 1606 O O . VAL A 1 195 ? -19.063 9.597 11.043 1.00 97.50 195 VAL A O 1
ATOM 1609 N N . ILE A 1 196 ? -18.275 7.519 10.697 1.00 98.19 196 ILE A N 1
ATOM 1610 C CA . ILE A 1 196 ? -17.807 7.323 12.078 1.00 98.19 196 ILE A CA 1
ATOM 1611 C C . ILE A 1 196 ? -16.842 8.436 12.499 1.00 98.19 196 ILE A C 1
ATOM 1613 O O . ILE A 1 196 ? -16.944 8.950 13.607 1.00 98.19 196 ILE A O 1
ATOM 1617 N N . ALA A 1 197 ? -15.901 8.834 11.639 1.00 97.62 197 ALA A N 1
ATOM 1618 C CA . ALA A 1 197 ? -14.928 9.870 11.985 1.00 97.62 197 ALA A CA 1
ATOM 1619 C C . ALA A 1 197 ? -15.517 11.290 12.019 1.00 97.62 197 ALA A C 1
ATOM 1621 O O . ALA A 1 197 ? -14.969 12.157 12.700 1.00 97.62 197 ALA A O 1
ATOM 1622 N N . GLU A 1 198 ? -16.592 11.551 11.272 1.00 96.88 198 GLU A N 1
ATOM 1623 C CA . GLU A 1 198 ? -17.328 12.819 11.332 1.00 96.88 198 GLU A CA 1
ATOM 1624 C C . GLU A 1 198 ? -18.102 12.944 12.651 1.00 96.88 198 GLU A C 1
ATOM 1626 O O . GLU A 1 198 ? -18.095 14.011 13.266 1.00 96.88 198 GLU A O 1
ATOM 1631 N N . GLU A 1 199 ? -18.707 11.851 13.122 1.00 97.06 199 GLU A N 1
ATOM 1632 C CA . GLU A 1 199 ? -19.444 11.803 14.390 1.00 97.06 199 GLU A CA 1
ATOM 1633 C C . GLU A 1 199 ? -18.531 11.648 15.621 1.00 97.06 199 GLU A C 1
ATOM 1635 O O . GLU A 1 199 ? -18.810 12.205 16.684 1.00 97.06 199 GLU A O 1
ATOM 1640 N N . PHE A 1 200 ? -17.417 10.925 15.483 1.00 98.00 200 PHE A N 1
ATOM 1641 C CA . PHE A 1 200 ? -16.436 10.678 16.537 1.00 98.00 200 PHE A CA 1
ATOM 1642 C C . PHE A 1 200 ? -15.018 11.044 16.063 1.00 98.00 200 PHE A C 1
ATOM 1644 O O . PHE A 1 200 ? -14.248 10.175 15.642 1.00 98.00 200 PHE A O 1
ATOM 1651 N N . PRO A 1 201 ? -14.614 12.328 16.169 1.00 97.44 201 PRO A N 1
ATOM 1652 C CA . PRO A 1 201 ? -13.361 12.834 15.598 1.00 97.44 201 PRO A CA 1
ATOM 1653 C C . PRO A 1 201 ? -12.078 12.123 16.048 1.00 97.44 201 PRO A C 1
ATOM 1655 O O . PRO A 1 201 ? -11.078 12.169 15.332 1.00 97.44 201 PRO A O 1
ATOM 1658 N N . LYS A 1 202 ? -12.086 11.433 17.199 1.00 97.38 202 LYS A N 1
ATOM 1659 C CA . LYS A 1 202 ? -10.953 10.603 17.652 1.00 97.38 202 LYS A CA 1
ATOM 1660 C C . LYS A 1 202 ? -10.648 9.439 16.692 1.00 97.38 202 LYS A C 1
ATOM 1662 O O . LYS A 1 202 ? -9.533 8.936 16.698 1.00 97.38 202 LYS A O 1
ATOM 1667 N N . PHE A 1 203 ? -11.600 9.033 15.848 1.00 97.94 203 PHE A N 1
ATOM 1668 C CA . PHE A 1 203 ? -11.433 7.964 14.855 1.00 97.94 203 PHE A CA 1
ATOM 1669 C C . PHE A 1 203 ? -10.764 8.433 13.547 1.00 97.94 203 PHE A C 1
ATOM 1671 O O . PHE A 1 203 ? -10.550 7.638 12.631 1.00 97.94 203 PHE A O 1
ATOM 1678 N N . MET A 1 204 ? -10.418 9.721 13.427 1.00 96.31 204 MET A N 1
ATOM 1679 C CA . MET A 1 204 ? -9.901 10.290 12.179 1.00 96.31 204 MET A CA 1
ATOM 1680 C C . MET A 1 204 ? -8.609 9.619 11.693 1.00 96.31 204 MET A C 1
ATOM 1682 O O . MET A 1 204 ? -8.472 9.389 10.493 1.00 96.31 204 MET A O 1
ATOM 1686 N N . ASP A 1 205 ? -7.694 9.267 12.596 1.00 95.25 205 ASP A N 1
ATOM 1687 C CA . ASP A 1 205 ? -6.439 8.604 12.223 1.00 95.25 205 ASP A CA 1
ATOM 1688 C C . ASP A 1 205 ? -6.703 7.197 11.669 1.00 95.25 205 ASP A C 1
ATOM 1690 O O . ASP A 1 205 ? -6.202 6.845 10.601 1.00 95.25 205 ASP A O 1
ATOM 1694 N N . VAL A 1 206 ? -7.586 6.426 12.314 1.00 95.62 206 VAL A N 1
ATOM 1695 C CA . VAL A 1 206 ? -7.991 5.099 11.822 1.00 95.62 206 VAL A CA 1
ATOM 1696 C C . VAL A 1 206 ? -8.662 5.208 10.452 1.00 95.62 206 VAL A C 1
ATOM 1698 O O . VAL A 1 206 ? -8.317 4.460 9.539 1.00 95.62 206 VAL A O 1
ATOM 1701 N N . ARG A 1 207 ? -9.552 6.192 10.255 1.00 95.19 207 ARG A N 1
ATOM 1702 C CA . ARG A 1 207 ? -10.139 6.481 8.937 1.00 95.19 207 ARG A CA 1
ATOM 1703 C C . ARG A 1 207 ? -9.064 6.770 7.892 1.00 95.19 207 ARG A C 1
ATOM 1705 O O . ARG A 1 207 ? -9.164 6.276 6.774 1.00 95.19 207 ARG A O 1
ATOM 1712 N N . VAL A 1 208 ? -8.078 7.612 8.211 1.00 93.56 208 VAL A N 1
ATOM 1713 C CA . VAL A 1 208 ? -6.990 7.943 7.276 1.00 93.56 208 VAL A CA 1
ATOM 1714 C C . VAL A 1 208 ? -6.261 6.677 6.836 1.00 93.56 208 VAL A C 1
ATOM 1716 O O . VAL A 1 208 ? -6.027 6.515 5.639 1.00 93.56 208 VAL A O 1
ATOM 1719 N N . LYS A 1 209 ? -5.977 5.772 7.775 1.00 93.38 209 LYS A N 1
ATOM 1720 C CA . LYS A 1 209 ? -5.305 4.505 7.491 1.00 93.38 209 LYS A CA 1
ATOM 1721 C C . LYS A 1 209 ? -6.155 3.584 6.610 1.00 93.38 209 LYS A C 1
ATOM 1723 O O . LYS A 1 209 ? -5.689 3.192 5.547 1.00 93.38 209 LYS A O 1
ATOM 1728 N N . ILE A 1 210 ? -7.417 3.335 6.976 1.00 92.38 210 ILE A N 1
ATOM 1729 C CA . ILE A 1 210 ? -8.353 2.493 6.199 1.00 92.38 210 ILE A CA 1
ATOM 1730 C C . ILE A 1 210 ? -8.565 3.038 4.780 1.00 92.38 210 ILE A C 1
ATOM 1732 O O . ILE A 1 210 ? -8.694 2.274 3.830 1.00 92.38 210 ILE A O 1
ATOM 1736 N N . HIS A 1 211 ? -8.613 4.362 4.624 1.00 88.31 211 HIS A N 1
ATOM 1737 C CA . HIS A 1 211 ? -8.809 4.983 3.319 1.00 88.31 211 HIS A CA 1
ATOM 1738 C C . HIS A 1 211 ? -7.574 4.888 2.420 1.00 88.31 211 HIS A C 1
ATOM 1740 O O . HIS A 1 211 ? -7.727 4.626 1.235 1.00 88.31 211 HIS A O 1
ATOM 1746 N N . GLY A 1 212 ? -6.376 5.154 2.947 1.00 85.25 212 GLY A N 1
ATOM 1747 C CA . GLY A 1 212 ? -5.165 5.226 2.125 1.00 85.25 212 GLY A CA 1
ATOM 1748 C C . GLY A 1 212 ? -4.464 3.883 1.937 1.00 85.25 212 GLY A C 1
ATOM 1749 O O . GLY A 1 212 ? -3.909 3.627 0.873 1.00 85.25 212 GLY A O 1
ATOM 1750 N N . GLN A 1 213 ? -4.451 3.046 2.975 1.00 85.12 213 GLN A N 1
ATOM 1751 C CA . GLN A 1 213 ? -3.710 1.784 3.024 1.00 85.12 213 GLN A CA 1
ATOM 1752 C C . GLN A 1 213 ? -4.516 0.718 3.786 1.00 85.12 213 GLN A C 1
ATOM 1754 O O . GLN A 1 213 ? -4.130 0.331 4.895 1.00 85.12 213 GLN A O 1
ATOM 1759 N N . PRO A 1 214 ? -5.643 0.252 3.218 1.00 87.12 214 PRO A N 1
ATOM 1760 C CA . PRO A 1 214 ? -6.426 -0.812 3.828 1.00 87.12 214 PRO A CA 1
ATOM 1761 C C . PRO A 1 214 ? -5.590 -2.098 3.945 1.00 87.12 214 PRO A C 1
ATOM 1763 O O . PRO A 1 214 ? -4.970 -2.550 2.982 1.00 87.12 214 PRO A O 1
ATOM 1766 N N . GLU A 1 215 ? -5.568 -2.690 5.138 1.00 87.81 215 GLU A N 1
ATOM 1767 C CA . GLU A 1 215 ? -4.955 -3.991 5.415 1.00 87.81 215 GLU A CA 1
ATOM 1768 C C . GLU A 1 215 ? -5.826 -4.858 6.333 1.00 87.81 215 GLU A C 1
ATOM 1770 O O . GLU A 1 215 ? -6.618 -4.356 7.124 1.00 87.81 215 GLU A O 1
ATOM 1775 N N . VAL A 1 216 ? -5.626 -6.180 6.313 1.00 86.94 216 VAL A N 1
ATOM 1776 C CA . VAL A 1 216 ? -6.385 -7.120 7.167 1.00 86.94 216 VAL A CA 1
ATOM 1777 C C . VAL A 1 216 ? -6.273 -6.804 8.669 1.00 86.94 216 VAL A C 1
ATOM 1779 O O . VAL A 1 216 ? -7.197 -7.059 9.441 1.00 86.94 216 VAL A O 1
ATOM 1782 N N . SER A 1 217 ? -5.160 -6.192 9.088 1.00 89.06 217 SER A N 1
ATOM 1783 C CA . SER A 1 217 ? -4.926 -5.724 10.460 1.00 89.06 217 SER A CA 1
ATOM 1784 C C . SER A 1 217 ? -5.914 -4.634 10.904 1.00 89.06 217 SER A C 1
ATOM 1786 O O . SER A 1 217 ? -6.115 -4.450 12.107 1.00 89.06 217 SER A O 1
ATOM 1788 N N . ASP A 1 218 ? -6.586 -3.960 9.963 1.00 91.88 218 ASP A N 1
ATOM 1789 C CA . ASP A 1 218 ? -7.601 -2.943 10.254 1.00 91.88 218 ASP A CA 1
ATOM 1790 C C . ASP A 1 218 ? -8.785 -3.474 11.029 1.00 91.88 218 ASP A C 1
ATOM 1792 O O . ASP A 1 218 ? -9.352 -2.758 11.851 1.00 91.88 218 ASP A O 1
ATOM 1796 N N . LEU A 1 219 ? -9.133 -4.742 10.825 1.00 93.06 219 LEU A N 1
ATOM 1797 C CA . LEU A 1 219 ? -10.210 -5.369 11.570 1.00 93.06 219 LEU A CA 1
ATOM 1798 C C . LEU A 1 219 ? -9.944 -5.295 13.080 1.00 93.06 219 LEU A C 1
ATOM 1800 O O . LEU A 1 219 ? -10.795 -4.841 13.847 1.00 93.06 219 LEU A O 1
ATOM 1804 N N . ALA A 1 220 ? -8.733 -5.676 13.493 1.00 93.00 220 ALA A N 1
ATOM 1805 C CA . ALA A 1 220 ? -8.314 -5.611 14.886 1.00 93.00 220 ALA A CA 1
ATOM 1806 C C . ALA A 1 220 ? -8.169 -4.158 15.362 1.00 93.00 220 ALA A C 1
ATOM 1808 O O . ALA A 1 220 ? -8.558 -3.845 16.485 1.00 93.00 220 ALA A O 1
ATOM 1809 N N . LEU A 1 221 ? -7.658 -3.257 14.512 1.00 94.00 221 LEU A N 1
ATOM 1810 C CA . LEU A 1 221 ? -7.539 -1.831 14.830 1.00 94.00 221 LEU A CA 1
ATOM 1811 C C . LEU A 1 221 ? -8.903 -1.211 15.176 1.00 94.00 221 LEU A C 1
ATOM 1813 O O . LEU A 1 221 ? -9.036 -0.561 16.211 1.00 94.00 221 LEU A O 1
ATOM 1817 N N . VAL A 1 222 ? -9.925 -1.453 14.352 1.00 97.31 222 VAL A N 1
ATOM 1818 C CA . VAL A 1 222 ? -11.287 -0.936 14.559 1.00 97.31 222 VAL A CA 1
ATOM 1819 C C . VAL A 1 222 ? -11.941 -1.560 15.791 1.00 97.31 222 VAL A C 1
ATOM 1821 O O . VAL A 1 222 ? -12.550 -0.846 16.591 1.00 97.31 222 VAL A O 1
ATOM 1824 N N . GLN A 1 223 ? -11.791 -2.873 15.986 1.00 96.62 223 GLN A N 1
ATOM 1825 C CA . GLN A 1 223 ? -12.318 -3.571 17.164 1.00 96.62 223 GLN A CA 1
ATOM 1826 C C . GLN A 1 223 ? -11.699 -3.046 18.467 1.00 96.62 223 GLN A C 1
ATOM 1828 O O . GLN A 1 223 ? -12.429 -2.729 19.408 1.00 96.62 223 GLN A O 1
ATOM 1833 N N . ASN A 1 224 ? -10.373 -2.892 18.501 1.00 96.56 224 ASN A N 1
ATOM 1834 C CA . ASN A 1 224 ? -9.651 -2.368 19.658 1.00 96.56 224 ASN A CA 1
ATOM 1835 C C . ASN A 1 224 ? -10.030 -0.913 19.941 1.00 96.56 224 ASN A C 1
ATOM 1837 O O . ASN A 1 224 ? -10.304 -0.574 21.089 1.00 96.56 224 ASN A O 1
ATOM 1841 N N . PHE A 1 225 ? -10.123 -0.071 18.906 1.00 97.69 225 PHE A N 1
ATOM 1842 C CA . PHE A 1 225 ? -10.554 1.319 19.053 1.00 97.69 225 PHE A CA 1
ATOM 1843 C C . PHE A 1 225 ? -11.959 1.402 19.663 1.00 97.69 225 PHE A C 1
ATOM 1845 O O . PHE A 1 225 ? -12.196 2.136 20.622 1.00 97.69 225 PHE A O 1
ATOM 1852 N N . ARG A 1 226 ? -12.905 0.608 19.150 1.00 96.56 226 ARG A N 1
ATOM 1853 C CA . ARG A 1 226 ? -14.269 0.553 19.690 1.00 96.56 226 ARG A CA 1
ATOM 1854 C C . ARG A 1 226 ? -14.279 0.127 21.162 1.00 96.56 226 ARG A C 1
ATOM 1856 O O . ARG A 1 226 ? -15.071 0.656 21.939 1.00 96.56 226 ARG A O 1
ATOM 1863 N N . GLN A 1 227 ? -13.431 -0.830 21.539 1.00 96.81 227 GLN A N 1
ATOM 1864 C CA . GLN A 1 227 ? -13.312 -1.296 22.919 1.00 96.81 227 GLN A CA 1
ATOM 1865 C C . GLN A 1 227 ? -12.709 -0.221 23.834 1.00 96.81 227 GLN A C 1
ATOM 1867 O O . GLN A 1 227 ? -13.246 0.019 24.913 1.00 96.81 227 GLN A O 1
ATOM 1872 N N . GLU A 1 228 ? -11.637 0.442 23.397 1.00 97.44 228 GLU A N 1
ATOM 1873 C CA . GLU A 1 228 ? -10.954 1.510 24.137 1.00 97.44 228 GLU A CA 1
ATOM 1874 C C . GLU A 1 228 ? -11.900 2.671 24.463 1.00 97.44 228 GLU A C 1
ATOM 1876 O O . GLU A 1 228 ? -11.939 3.138 25.599 1.00 97.44 228 GLU A O 1
ATOM 1881 N N . TYR A 1 229 ? -12.715 3.091 23.493 1.00 97.44 229 TYR A N 1
ATOM 1882 C CA . TYR A 1 229 ? -13.626 4.229 23.641 1.00 97.44 229 TYR A CA 1
ATOM 1883 C C . TYR A 1 229 ? -15.061 3.828 24.005 1.00 97.44 229 TYR A C 1
ATOM 1885 O O . TYR A 1 229 ? -15.961 4.659 23.920 1.00 97.44 229 TYR A O 1
ATOM 1893 N N . SER A 1 230 ? -15.316 2.580 24.418 1.00 95.81 230 SER A N 1
ATOM 1894 C CA . SER A 1 230 ? -16.683 2.028 24.483 1.00 95.81 230 SER A CA 1
ATOM 1895 C C . SER A 1 230 ? -17.661 2.805 25.380 1.00 95.81 230 SER A C 1
ATOM 1897 O O . SER A 1 230 ? -18.868 2.802 25.108 1.00 95.81 230 SER A O 1
ATOM 1899 N N . ASP A 1 231 ? -17.144 3.484 26.407 1.00 96.81 231 ASP A N 1
ATOM 1900 C CA . ASP A 1 231 ? -17.912 4.312 27.344 1.00 96.81 231 ASP A CA 1
ATOM 1901 C C . ASP A 1 231 ? -18.273 5.690 26.761 1.00 96.81 231 ASP A C 1
ATOM 1903 O O . ASP A 1 231 ? -19.244 6.312 27.188 1.00 96.81 231 ASP A O 1
ATOM 1907 N N . GLU A 1 232 ? -17.522 6.160 25.762 1.00 97.25 232 GLU A N 1
ATOM 1908 C CA . GLU A 1 232 ? -17.761 7.425 25.057 1.00 97.25 232 GLU A CA 1
ATOM 1909 C C . GLU A 1 232 ? -18.682 7.256 23.834 1.00 97.25 232 GLU A C 1
ATOM 1911 O O . GLU A 1 232 ? -19.205 8.240 23.308 1.00 97.25 232 GLU A O 1
ATOM 1916 N N . LEU A 1 233 ? -18.896 6.019 23.370 1.00 96.81 233 LEU A N 1
ATOM 1917 C CA . LEU A 1 233 ? -19.684 5.731 22.172 1.00 96.81 233 LEU A CA 1
ATOM 1918 C C . LEU A 1 233 ? -21.186 5.651 22.469 1.00 96.81 233 LEU A C 1
ATOM 1920 O O . LEU A 1 233 ? -21.642 4.880 23.321 1.00 96.81 233 LEU A O 1
ATOM 1924 N N . THR A 1 234 ? -21.976 6.373 21.674 1.00 97.44 234 THR A N 1
ATOM 1925 C CA . THR A 1 234 ? -23.438 6.230 21.654 1.00 97.44 234 THR A CA 1
ATOM 1926 C C . THR A 1 234 ? -23.845 4.847 21.120 1.00 97.44 234 THR A C 1
ATOM 1928 O O . THR A 1 234 ? -23.069 4.209 20.403 1.00 97.44 234 THR A O 1
ATOM 1931 N N . PRO A 1 235 ? -25.067 4.360 21.413 1.00 97.25 235 PRO A N 1
ATOM 1932 C CA . PRO A 1 235 ? -25.568 3.120 20.815 1.00 97.25 235 PRO A CA 1
ATOM 1933 C C . PRO A 1 235 ? -25.521 3.131 19.279 1.00 97.25 235 PRO A C 1
ATOM 1935 O O . PRO A 1 235 ? -25.077 2.156 18.685 1.00 97.25 235 PRO A O 1
ATOM 1938 N N . ALA A 1 236 ? -25.871 4.259 18.652 1.00 97.38 236 ALA A N 1
ATOM 1939 C CA . ALA A 1 236 ? -25.805 4.423 17.199 1.00 97.38 236 ALA A CA 1
ATOM 1940 C C . ALA A 1 236 ? -24.366 4.305 16.663 1.00 97.38 236 ALA A C 1
ATOM 1942 O O . ALA A 1 236 ? -24.129 3.580 15.701 1.00 97.38 236 ALA A O 1
ATOM 1943 N N . LEU A 1 237 ? -23.385 4.936 17.320 1.00 97.56 237 LEU A N 1
ATOM 1944 C CA . LEU A 1 237 ? -21.975 4.780 16.949 1.00 97.56 237 LEU A CA 1
ATOM 1945 C C . LEU A 1 237 ? -21.517 3.325 17.093 1.00 97.56 237 LEU A C 1
ATOM 1947 O O . LEU A 1 237 ? -20.805 2.819 16.231 1.00 97.56 237 LEU A O 1
ATOM 1951 N N . LYS A 1 238 ? -21.942 2.617 18.148 1.00 97.62 238 LYS A N 1
ATOM 1952 C CA . LYS A 1 238 ? -21.608 1.193 18.331 1.00 97.62 238 LYS A CA 1
ATOM 1953 C C . LYS A 1 238 ? -22.122 0.331 17.176 1.00 97.62 238 LYS A C 1
ATOM 1955 O O . LYS A 1 238 ? -21.386 -0.563 16.768 1.00 97.62 238 LYS A O 1
ATOM 1960 N N . GLU A 1 239 ? -23.312 0.618 16.650 1.00 97.88 239 GLU A N 1
ATOM 1961 C CA . GLU A 1 239 ? -23.866 -0.050 15.463 1.00 97.88 239 GLU A CA 1
ATOM 1962 C C . GLU A 1 239 ? -23.093 0.306 14.184 1.00 97.88 239 GLU A C 1
ATOM 1964 O O . GLU A 1 239 ? -22.795 -0.582 13.388 1.00 97.88 239 GLU A O 1
ATOM 1969 N N . GLN A 1 240 ? -22.697 1.571 13.999 1.00 98.12 240 GLN A N 1
ATOM 1970 C CA . GLN A 1 240 ? -21.854 1.970 12.862 1.00 98.12 240 GLN A CA 1
ATOM 1971 C C . GLN A 1 240 ? -20.490 1.260 12.888 1.00 98.12 240 GLN A C 1
ATOM 1973 O O . GLN A 1 240 ? -20.014 0.793 11.855 1.00 98.12 240 GLN A O 1
ATOM 1978 N N . PHE A 1 241 ? -19.877 1.119 14.069 1.00 98.25 241 PHE A N 1
ATOM 1979 C CA . PHE A 1 241 ? -18.656 0.328 14.240 1.00 98.25 241 PHE A CA 1
ATOM 1980 C C . PHE A 1 241 ? -18.870 -1.155 13.904 1.00 98.25 241 PHE A C 1
ATOM 1982 O O . PHE A 1 241 ? -18.014 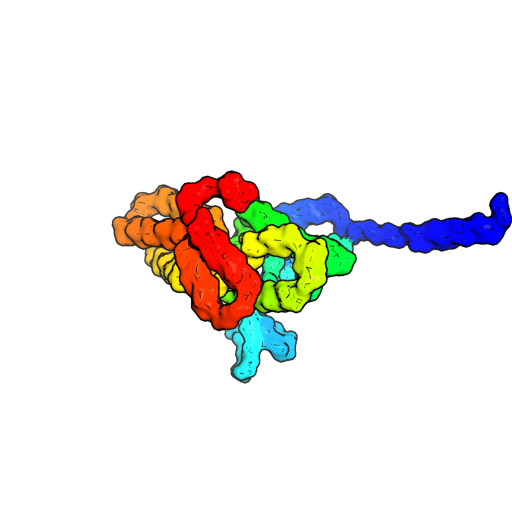-1.749 13.252 1.00 98.25 241 PHE A O 1
ATOM 1989 N N . ASP A 1 242 ? -19.994 -1.752 14.318 1.00 97.81 242 ASP A N 1
ATOM 1990 C CA . ASP A 1 242 ? -20.335 -3.137 13.959 1.00 97.81 242 ASP A CA 1
ATOM 1991 C C . ASP A 1 242 ? -20.499 -3.306 12.440 1.00 97.81 242 ASP A C 1
ATOM 1993 O O . ASP A 1 242 ? -20.002 -4.283 11.877 1.00 97.81 242 ASP A O 1
ATOM 1997 N N . ALA A 1 243 ? -21.121 -2.332 11.766 1.00 97.94 243 ALA A N 1
ATOM 1998 C CA . ALA A 1 243 ? -21.244 -2.313 10.309 1.00 97.94 243 ALA A CA 1
ATOM 1999 C C . ALA A 1 243 ? -19.873 -2.231 9.617 1.00 97.94 243 ALA A C 1
ATOM 2001 O O . ALA A 1 243 ? -19.584 -3.055 8.751 1.00 97.94 243 ALA A O 1
ATOM 2002 N N . LEU A 1 244 ? -18.988 -1.328 10.062 1.00 98.12 244 LEU A N 1
ATOM 2003 C CA . LEU A 1 244 ? -17.630 -1.222 9.515 1.00 98.12 244 LEU A CA 1
ATOM 2004 C C . LEU A 1 244 ? -16.829 -2.517 9.713 1.00 98.12 244 LEU A C 1
ATOM 2006 O O . LEU A 1 244 ? -16.138 -2.967 8.801 1.00 98.12 244 LEU A O 1
ATOM 2010 N N . VAL A 1 245 ? -16.936 -3.150 10.885 1.00 97.56 245 VAL A N 1
ATOM 2011 C CA . VAL A 1 245 ? -16.304 -4.450 11.165 1.00 97.56 245 VAL A CA 1
ATOM 2012 C C . VAL A 1 245 ? -16.856 -5.541 10.244 1.00 97.56 245 VAL A C 1
ATOM 2014 O O . VAL A 1 245 ? -16.088 -6.365 9.747 1.00 97.56 245 VAL A O 1
ATOM 2017 N N . ALA A 1 246 ? -18.165 -5.564 9.986 1.00 97.19 246 ALA A N 1
ATOM 2018 C CA . ALA A 1 246 ? -18.766 -6.507 9.046 1.00 97.19 246 ALA A CA 1
ATOM 2019 C C . ALA A 1 246 ? -18.266 -6.272 7.610 1.00 97.19 246 ALA A C 1
ATOM 2021 O O . ALA A 1 246 ? -17.866 -7.226 6.944 1.00 97.19 246 ALA A O 1
ATOM 2022 N N . THR A 1 247 ? -18.202 -5.015 7.163 1.00 96.00 247 THR A N 1
ATOM 2023 C CA . THR A 1 247 ? -17.668 -4.660 5.843 1.00 96.00 247 THR A CA 1
ATOM 2024 C C . THR A 1 247 ? -16.190 -5.026 5.709 1.00 96.00 247 THR A C 1
ATOM 2026 O O . THR A 1 247 ? -15.815 -5.594 4.690 1.00 96.00 247 THR A O 1
ATOM 2029 N N . LEU A 1 248 ? -15.356 -4.787 6.727 1.00 94.19 248 LEU A N 1
ATOM 2030 C CA . LEU A 1 248 ? -13.947 -5.206 6.721 1.00 94.19 248 LEU A CA 1
ATOM 2031 C C . LEU A 1 248 ? -13.804 -6.733 6.625 1.00 94.19 248 LEU A C 1
ATOM 2033 O O . LEU A 1 248 ? -12.961 -7.222 5.878 1.00 94.19 248 LEU A O 1
ATOM 2037 N N . ASN A 1 249 ? -14.639 -7.495 7.338 1.00 93.94 249 ASN A N 1
ATOM 2038 C CA . ASN A 1 249 ? -14.650 -8.956 7.220 1.00 93.94 249 ASN A CA 1
ATOM 2039 C C . ASN A 1 249 ? -15.042 -9.424 5.813 1.00 93.94 249 ASN A C 1
ATOM 2041 O O . ASN A 1 249 ? -14.453 -10.375 5.310 1.00 93.94 249 ASN A O 1
ATOM 2045 N N . GLU A 1 250 ? -16.026 -8.774 5.186 1.00 91.19 250 GLU A N 1
ATOM 2046 C CA . GLU A 1 250 ? -16.429 -9.082 3.810 1.00 91.19 250 GLU A CA 1
ATOM 2047 C C . GLU A 1 250 ? -15.326 -8.712 2.809 1.00 91.19 250 GLU A C 1
ATOM 2049 O O . GLU A 1 250 ? -15.024 -9.491 1.910 1.00 91.19 250 GLU A O 1
ATOM 2054 N N . TYR A 1 251 ? -14.687 -7.556 2.999 1.00 88.56 251 TYR A N 1
ATOM 2055 C CA . TYR A 1 251 ? -13.620 -7.053 2.136 1.00 88.56 251 TYR A CA 1
ATOM 2056 C C . TYR A 1 251 ? -12.388 -7.968 2.133 1.00 88.56 251 TYR A C 1
ATOM 2058 O O . TYR A 1 251 ? -11.823 -8.245 1.079 1.00 88.56 251 TYR A O 1
ATOM 2066 N N . TYR A 1 252 ? -12.001 -8.493 3.300 1.00 87.62 252 TYR A N 1
ATOM 2067 C CA . TYR A 1 252 ? -10.884 -9.438 3.435 1.00 87.62 252 TYR A CA 1
ATOM 2068 C C . TYR A 1 252 ? -11.307 -10.909 3.382 1.00 87.62 252 TYR A C 1
ATOM 2070 O O . TYR A 1 252 ? -10.512 -11.792 3.725 1.00 87.62 252 TYR A O 1
ATOM 2078 N N . ALA A 1 253 ? -12.545 -11.198 2.979 1.00 86.31 253 ALA A N 1
ATOM 2079 C CA . ALA A 1 253 ? -13.005 -12.569 2.862 1.00 86.31 253 ALA A CA 1
ATOM 2080 C C . ALA A 1 253 ? -12.205 -13.320 1.779 1.00 86.31 253 ALA A C 1
ATOM 2082 O O . ALA A 1 253 ? -11.815 -12.739 0.761 1.00 86.31 253 ALA A O 1
ATOM 2083 N N . PRO A 1 254 ? -11.978 -14.635 1.951 1.00 82.56 254 PRO A N 1
ATOM 2084 C CA . PRO A 1 254 ? -11.439 -15.468 0.887 1.00 82.56 254 PRO A CA 1
ATOM 2085 C C . PRO A 1 254 ? -12.280 -15.373 -0.390 1.00 82.56 254 PRO A C 1
ATOM 2087 O O . PRO A 1 254 ? -13.485 -15.116 -0.346 1.00 82.56 254 PRO A O 1
ATOM 2090 N N . ILE A 1 255 ? -11.649 -15.649 -1.532 1.00 81.69 255 ILE A N 1
ATOM 2091 C CA . ILE A 1 255 ? -12.315 -15.616 -2.834 1.00 81.69 255 ILE A CA 1
ATOM 2092 C C . ILE A 1 255 ? -13.591 -16.469 -2.838 1.00 81.69 255 ILE A C 1
ATOM 2094 O O . ILE A 1 255 ? -13.589 -17.632 -2.438 1.00 81.69 255 ILE A O 1
ATOM 2098 N N . ASN A 1 256 ? -14.690 -15.892 -3.318 1.00 86.06 256 ASN A N 1
ATOM 2099 C CA . ASN A 1 256 ? -15.938 -16.614 -3.530 1.00 86.06 256 ASN A CA 1
ATOM 2100 C C . ASN A 1 256 ? -15.883 -17.307 -4.904 1.00 86.06 256 ASN A C 1
ATOM 2102 O O . ASN A 1 256 ? -15.866 -16.635 -5.939 1.00 86.06 256 ASN A O 1
ATOM 2106 N N . LEU A 1 257 ? -15.833 -18.642 -4.919 1.00 88.12 257 LEU A N 1
ATOM 2107 C CA . LEU A 1 257 ? -15.672 -19.434 -6.140 1.00 88.12 257 LEU A CA 1
ATOM 2108 C C . LEU A 1 257 ? -16.910 -19.386 -7.039 1.00 88.12 257 LEU A C 1
ATOM 2110 O O . LEU A 1 257 ? -16.763 -19.452 -8.257 1.00 88.12 257 LEU A O 1
ATOM 2114 N N . GLU A 1 258 ? -18.110 -19.183 -6.489 1.00 89.06 258 GLU A N 1
ATOM 2115 C CA . GLU A 1 258 ? -19.315 -18.954 -7.297 1.00 89.06 258 GLU A CA 1
ATOM 2116 C C . GLU A 1 258 ? -19.249 -17.602 -8.018 1.00 89.06 258 GLU A C 1
ATOM 2118 O O . GLU A 1 258 ? -19.530 -17.509 -9.216 1.00 89.06 258 GLU A O 1
ATOM 2123 N N . ARG A 1 259 ? -18.819 -16.545 -7.315 1.00 87.69 259 ARG A N 1
ATOM 2124 C CA . ARG A 1 259 ? -18.590 -15.222 -7.915 1.00 87.69 259 ARG A CA 1
ATOM 2125 C C . ARG A 1 259 ? -17.516 -15.304 -8.998 1.00 87.69 259 ARG A C 1
ATOM 2127 O O . ARG A 1 259 ? -17.740 -14.784 -10.091 1.00 87.69 259 ARG A O 1
ATOM 2134 N N . LEU A 1 260 ? -16.405 -15.995 -8.728 1.00 88.62 260 LEU A N 1
ATOM 2135 C CA . LEU A 1 260 ? -15.341 -16.219 -9.708 1.00 88.62 260 LEU A CA 1
ATOM 2136 C C . LEU A 1 260 ? -15.864 -16.980 -10.932 1.00 88.62 260 LEU A C 1
ATOM 2138 O O . LEU A 1 260 ? -15.614 -16.563 -12.059 1.00 88.62 260 LEU A O 1
ATOM 2142 N N . LYS A 1 261 ? -16.640 -18.051 -10.735 1.00 91.94 261 LYS A N 1
ATOM 2143 C CA . LYS A 1 261 ? -17.260 -18.815 -11.825 1.00 91.94 261 LYS A CA 1
ATOM 2144 C C . LYS A 1 261 ? -18.107 -17.925 -12.729 1.00 91.94 261 LYS A C 1
ATOM 2146 O O . LYS A 1 261 ? -17.964 -17.977 -13.949 1.00 91.94 261 LYS A O 1
ATOM 2151 N N . ASN A 1 262 ? -18.947 -17.077 -12.137 1.00 91.88 262 ASN A N 1
ATOM 2152 C CA . ASN A 1 262 ? -19.795 -16.142 -12.877 1.00 91.88 262 ASN A CA 1
ATOM 2153 C C . ASN A 1 262 ? -18.972 -15.096 -13.646 1.00 91.88 262 ASN A C 1
ATOM 2155 O O . ASN A 1 262 ? -19.301 -14.784 -14.791 1.00 91.88 262 ASN A O 1
ATOM 2159 N N . GLN A 1 263 ? -17.886 -14.589 -13.054 1.00 89.94 263 GLN A N 1
ATOM 2160 C CA . GLN A 1 263 ? -16.961 -13.668 -13.722 1.00 89.94 263 GLN A CA 1
ATOM 2161 C C . GLN A 1 263 ? -16.233 -14.333 -14.896 1.00 89.94 263 GLN A C 1
ATOM 2163 O O . GLN A 1 263 ? -16.169 -13.769 -15.979 1.00 89.94 263 GLN A O 1
ATOM 2168 N N . VAL A 1 264 ? -15.723 -15.553 -14.726 1.00 92.50 264 VAL A N 1
ATOM 2169 C CA . VAL A 1 264 ? -15.039 -16.282 -15.806 1.00 92.50 264 VAL A CA 1
ATOM 2170 C C . VAL A 1 264 ? -16.018 -16.638 -16.930 1.00 92.50 264 VAL A C 1
ATOM 2172 O O . VAL A 1 264 ? -15.672 -16.557 -18.110 1.00 92.50 264 VAL A O 1
ATOM 2175 N N . ALA A 1 265 ? -17.259 -16.998 -16.589 1.00 93.25 265 ALA A N 1
ATOM 2176 C CA . ALA A 1 265 ? -18.296 -17.313 -17.566 1.00 93.25 265 ALA A CA 1
ATOM 2177 C C . ALA A 1 265 ? -18.674 -16.110 -18.449 1.00 93.25 265 ALA A C 1
ATOM 2179 O O . ALA A 1 265 ? -19.019 -16.313 -19.615 1.00 93.25 265 ALA A O 1
ATOM 2180 N N . SER A 1 266 ? -18.579 -14.880 -17.929 1.00 93.44 266 SER A N 1
ATOM 2181 C CA . SER A 1 266 ? -18.907 -13.657 -18.676 1.00 93.44 266 SER A CA 1
ATOM 2182 C C . SER A 1 266 ? -17.807 -13.196 -19.641 1.00 93.44 266 SER A C 1
ATOM 2184 O O . SER A 1 266 ? -18.073 -12.359 -20.505 1.00 93.44 266 SER A O 1
ATOM 2186 N N . ILE A 1 267 ? -16.591 -13.750 -19.548 1.00 93.31 267 ILE A N 1
ATOM 2187 C CA . ILE A 1 267 ? -15.493 -13.437 -20.472 1.00 93.31 267 ILE A CA 1
ATOM 2188 C C . ILE A 1 267 ? -15.867 -13.910 -21.879 1.00 93.31 267 ILE A C 1
ATOM 2190 O O . ILE A 1 267 ? -16.158 -15.087 -22.098 1.00 93.31 267 ILE A O 1
ATOM 2194 N N . ASN A 1 268 ? -15.824 -13.010 -22.858 1.00 92.81 268 ASN A N 1
ATOM 2195 C CA . ASN A 1 268 ? -16.085 -13.353 -24.255 1.00 92.81 268 ASN A CA 1
ATOM 2196 C C . ASN A 1 268 ? -14.918 -14.138 -24.863 1.00 92.81 268 ASN A C 1
ATOM 2198 O O . ASN A 1 268 ? -13.762 -13.813 -24.620 1.00 92.81 268 ASN A O 1
ATOM 2202 N N . GLY A 1 269 ? -15.231 -15.121 -25.707 1.00 91.38 269 GLY A N 1
ATOM 2203 C CA . GLY A 1 269 ? -14.241 -15.981 -26.357 1.00 91.38 269 GLY A CA 1
ATOM 2204 C C . GLY A 1 269 ? -14.155 -17.377 -25.743 1.00 91.38 269 GLY A C 1
ATOM 2205 O O . GLY A 1 269 ? -14.716 -17.656 -24.674 1.00 91.38 269 GLY A O 1
ATOM 2206 N N . ASP A 1 270 ? -13.473 -18.257 -26.470 1.00 90.06 270 ASP A N 1
ATOM 2207 C CA . ASP A 1 270 ? -13.186 -19.627 -26.063 1.00 90.06 270 ASP A CA 1
ATOM 2208 C C . ASP A 1 270 ? -11.670 -19.788 -25.957 1.00 90.06 270 ASP A C 1
ATOM 2210 O O . ASP A 1 270 ? -10.960 -19.840 -26.960 1.00 90.06 270 ASP A O 1
ATOM 2214 N N . PHE A 1 271 ? -11.177 -19.748 -24.723 1.00 91.81 271 PHE A N 1
ATOM 2215 C CA . PHE A 1 271 ? -9.757 -19.810 -24.403 1.00 91.81 271 PHE A CA 1
ATOM 2216 C C . PHE A 1 271 ? -9.514 -20.997 -23.479 1.00 91.81 271 PHE A C 1
ATOM 2218 O O . PHE A 1 271 ? -10.281 -21.203 -22.535 1.00 91.81 271 PHE A O 1
ATOM 2225 N N . ASP A 1 272 ? -8.405 -21.710 -23.668 1.00 93.19 272 ASP A N 1
ATOM 2226 C CA . ASP A 1 272 ? -8.048 -22.850 -22.816 1.00 93.19 272 ASP A CA 1
ATOM 2227 C C . ASP A 1 272 ? -8.012 -22.465 -21.330 1.00 93.19 272 ASP A C 1
ATOM 2229 O O . ASP A 1 272 ? -8.553 -23.178 -20.486 1.00 93.19 272 ASP A O 1
ATOM 2233 N N . VAL A 1 273 ? -7.468 -21.286 -21.007 1.00 89.88 273 VAL A N 1
ATOM 2234 C CA . VAL A 1 273 ? -7.433 -20.763 -19.630 1.00 89.88 273 VAL A CA 1
ATOM 2235 C C . VAL A 1 273 ? -8.835 -20.544 -19.052 1.00 89.88 273 VAL A C 1
ATOM 2237 O O . VAL A 1 273 ? -9.080 -20.858 -17.890 1.00 89.88 273 VAL A O 1
ATOM 2240 N N . LYS A 1 274 ? -9.793 -20.077 -19.863 1.00 93.81 274 LYS A N 1
ATOM 2241 C CA . LYS A 1 274 ? -11.185 -19.896 -19.433 1.00 93.81 274 LYS A CA 1
ATOM 2242 C C . LYS A 1 274 ? -11.810 -21.247 -19.092 1.00 93.81 274 LYS A C 1
ATOM 2244 O O . LYS A 1 274 ? -12.438 -21.377 -18.046 1.00 93.81 274 LYS A O 1
ATOM 2249 N N . GLN A 1 275 ? -11.603 -22.256 -19.937 1.00 94.25 275 GLN A N 1
ATOM 2250 C CA . GLN A 1 275 ? -12.119 -23.604 -19.689 1.00 94.25 275 GLN A CA 1
ATOM 2251 C C . GLN A 1 275 ? -11.491 -24.234 -18.440 1.00 94.25 275 GLN A C 1
ATOM 2253 O O . GLN A 1 275 ? -12.198 -24.833 -17.630 1.00 94.25 275 GLN A O 1
ATOM 2258 N N . GLN A 1 276 ? -10.185 -24.046 -18.233 1.00 93.81 276 GLN A N 1
ATOM 2259 C CA . GLN A 1 276 ? -9.490 -24.506 -17.027 1.00 93.81 276 GLN A CA 1
ATOM 2260 C C . GLN A 1 276 ? -10.046 -23.848 -15.756 1.00 93.81 276 GLN A C 1
ATOM 2262 O O . GLN A 1 276 ? -10.309 -24.546 -14.779 1.00 93.81 276 GLN A O 1
ATOM 2267 N N . LEU A 1 277 ? -10.296 -22.535 -15.778 1.00 92.56 277 LEU A N 1
ATOM 2268 C CA . LEU A 1 277 ? -10.877 -21.806 -14.646 1.00 92.56 277 LEU A CA 1
ATOM 2269 C C . LEU A 1 277 ? -12.336 -22.211 -14.364 1.00 92.56 277 LEU A C 1
ATOM 2271 O O . LEU A 1 277 ? -12.724 -22.373 -13.206 1.00 92.56 277 LEU A O 1
ATOM 2275 N N . LEU A 1 278 ? -13.152 -22.423 -15.402 1.00 93.62 278 LEU A N 1
ATOM 2276 C CA . LEU A 1 278 ? -14.529 -22.913 -15.240 1.00 93.62 278 LEU A CA 1
ATOM 2277 C C . LEU A 1 278 ? -14.570 -24.330 -14.668 1.00 93.62 278 LEU A C 1
ATOM 2279 O O . LEU A 1 278 ? -15.414 -24.632 -13.822 1.00 93.62 278 LEU A O 1
ATOM 2283 N N . LYS A 1 279 ? -13.651 -25.191 -15.112 1.00 93.56 279 LYS A N 1
ATOM 2284 C CA . LYS A 1 279 ? -13.497 -26.534 -14.560 1.00 93.56 279 LYS A CA 1
ATOM 2285 C C . LYS A 1 279 ? -13.079 -26.468 -13.092 1.00 93.56 279 LYS A C 1
ATOM 2287 O O . LYS A 1 279 ? -13.759 -27.047 -12.257 1.00 93.56 279 LYS A O 1
ATOM 2292 N N . PHE A 1 280 ? -12.044 -25.693 -12.769 1.00 92.44 280 PHE A N 1
ATOM 2293 C CA . PHE A 1 280 ? -11.577 -25.503 -11.394 1.00 92.44 280 PHE A CA 1
ATOM 2294 C C . PHE A 1 280 ? -12.704 -25.053 -10.451 1.00 92.44 280 PHE A C 1
ATOM 2296 O O . PHE A 1 280 ? -12.908 -25.645 -9.399 1.00 92.44 280 PHE A O 1
ATOM 2303 N N . THR A 1 281 ? -13.491 -24.055 -10.859 1.00 91.38 281 THR A N 1
ATOM 2304 C CA . THR A 1 281 ? -14.632 -23.542 -10.071 1.00 91.38 281 THR A CA 1
ATOM 2305 C C . THR A 1 281 ? -15.863 -24.457 -10.061 1.00 91.38 281 THR A C 1
ATOM 2307 O O . THR A 1 281 ? -16.878 -24.129 -9.451 1.00 91.38 281 THR A O 1
ATOM 2310 N N . THR A 1 282 ? -15.819 -25.581 -10.775 1.00 89.62 282 THR A N 1
ATOM 2311 C CA . THR A 1 282 ? -16.859 -26.618 -10.746 1.00 89.62 282 THR A CA 1
ATOM 2312 C C . THR A 1 282 ? -16.407 -27.833 -9.943 1.00 89.62 282 THR A C 1
ATOM 2314 O O . THR A 1 282 ? -17.232 -28.444 -9.271 1.00 89.62 282 THR A O 1
ATOM 2317 N N . ASP A 1 283 ? -15.115 -28.158 -9.995 1.00 91.19 283 ASP A N 1
ATOM 2318 C CA . ASP A 1 283 ? -14.514 -29.264 -9.249 1.00 91.19 283 ASP A CA 1
ATOM 2319 C C . ASP A 1 283 ? -14.359 -28.925 -7.753 1.00 91.19 283 ASP A C 1
ATOM 2321 O O . ASP A 1 283 ? -14.374 -29.830 -6.920 1.00 91.19 283 ASP A O 1
ATOM 2325 N N . PHE A 1 284 ? -14.258 -27.635 -7.411 1.00 90.44 284 PHE A N 1
ATOM 2326 C CA . PHE A 1 284 ? -14.081 -27.150 -6.042 1.00 90.44 284 PHE A CA 1
ATOM 2327 C C . PHE A 1 284 ? -15.090 -26.058 -5.671 1.00 90.44 284 PHE A C 1
ATOM 2329 O O . PHE A 1 284 ? -15.488 -25.241 -6.504 1.00 90.44 284 PHE A O 1
ATOM 2336 N N . ASP A 1 285 ? -15.454 -26.015 -4.391 1.00 88.44 285 ASP A N 1
ATOM 2337 C CA . ASP A 1 285 ? -16.307 -24.992 -3.784 1.00 88.44 285 ASP A CA 1
ATOM 2338 C C . ASP A 1 285 ? -15.619 -24.316 -2.582 1.00 88.44 285 ASP A C 1
ATOM 2340 O O . ASP A 1 285 ? -14.522 -24.686 -2.163 1.00 88.44 285 ASP A O 1
ATOM 2344 N N . ASN A 1 286 ? -16.262 -23.299 -2.006 1.00 86.19 286 ASN A N 1
ATOM 2345 C CA . ASN A 1 286 ? -15.729 -22.576 -0.848 1.00 86.19 286 ASN A CA 1
ATOM 2346 C C . ASN A 1 286 ? -15.596 -23.425 0.434 1.00 86.19 286 ASN A C 1
ATOM 2348 O O . ASN A 1 286 ? -14.970 -22.962 1.386 1.00 86.19 286 ASN A O 1
ATOM 2352 N N . ASN A 1 287 ? -16.168 -24.633 0.473 1.00 87.06 287 ASN A N 1
ATOM 2353 C CA . ASN A 1 287 ? -16.060 -25.565 1.598 1.00 87.06 287 ASN A CA 1
ATOM 2354 C C . ASN A 1 287 ? -14.964 -26.616 1.382 1.00 87.06 287 ASN A C 1
ATOM 2356 O O . ASN A 1 287 ? -14.631 -27.357 2.309 1.00 87.06 287 ASN A O 1
ATOM 2360 N N . THR A 1 288 ? -14.411 -26.689 0.172 1.00 85.38 288 THR A N 1
ATOM 2361 C CA . THR A 1 288 ? -13.348 -27.620 -0.180 1.00 85.38 288 THR A CA 1
ATOM 2362 C C . THR A 1 288 ? -12.091 -27.265 0.621 1.00 85.38 288 THR A C 1
ATOM 2364 O O . THR A 1 288 ? -11.604 -26.131 0.539 1.00 85.38 288 THR A O 1
ATOM 2367 N N . PRO A 1 289 ? -11.534 -28.202 1.406 1.00 83.88 289 PRO A N 1
ATOM 2368 C CA . PRO A 1 289 ? -10.308 -27.955 2.145 1.00 83.88 289 PRO A CA 1
ATOM 2369 C C . PRO A 1 289 ? -9.147 -27.587 1.218 1.00 83.88 289 PRO A C 1
ATOM 2371 O O . PRO A 1 289 ? -8.934 -28.211 0.185 1.00 83.88 289 PRO A O 1
ATOM 2374 N N . ALA A 1 290 ? -8.329 -26.610 1.617 1.00 78.12 290 ALA A N 1
ATOM 2375 C CA . ALA A 1 290 ? -7.233 -26.120 0.776 1.00 78.12 290 ALA A CA 1
ATOM 2376 C C . ALA A 1 290 ? -6.219 -27.210 0.370 1.00 78.12 290 ALA A C 1
ATOM 2378 O O . ALA A 1 290 ? -5.591 -27.087 -0.674 1.00 78.12 290 ALA A O 1
ATOM 2379 N N . TYR A 1 291 ? -6.055 -28.268 1.173 1.00 82.69 291 TYR A N 1
ATOM 2380 C CA . TYR A 1 291 ? -5.157 -29.383 0.851 1.00 82.69 291 TYR A CA 1
ATOM 2381 C C . TYR A 1 291 ? -5.702 -30.322 -0.235 1.00 82.69 291 TYR A C 1
ATOM 2383 O O . TYR A 1 291 ? -4.916 -31.071 -0.800 1.00 82.69 291 TYR A O 1
ATOM 2391 N N . ASP A 1 292 ? -7.003 -30.275 -0.536 1.00 81.69 292 ASP A N 1
ATOM 2392 C CA . ASP A 1 292 ? -7.631 -31.055 -1.613 1.00 81.69 292 ASP A CA 1
ATOM 2393 C C . ASP A 1 292 ? -7.563 -30.333 -2.972 1.00 81.69 292 ASP A C 1
ATOM 2395 O O . ASP A 1 292 ? -7.884 -30.911 -4.009 1.00 81.69 292 ASP A O 1
ATOM 2399 N N . VAL A 1 293 ? -7.141 -29.063 -2.968 1.00 76.62 293 VAL A N 1
ATOM 2400 C CA . VAL A 1 293 ? -7.021 -28.195 -4.152 1.00 76.62 293 VAL A CA 1
ATOM 2401 C C . VAL A 1 293 ? -5.588 -28.183 -4.719 1.00 76.62 293 VAL A C 1
ATOM 2403 O O . VAL A 1 293 ? -5.396 -27.812 -5.878 1.00 76.62 293 VAL A O 1
ATOM 2406 N N . ILE A 1 294 ? -4.583 -28.549 -3.906 1.00 57.38 294 ILE A N 1
ATOM 2407 C CA . ILE A 1 294 ? -3.138 -28.465 -4.217 1.00 57.38 294 ILE A CA 1
ATOM 2408 C C . ILE A 1 294 ? -2.603 -29.789 -4.762 1.00 57.38 294 ILE A C 1
ATOM 2410 O O . ILE A 1 294 ? -2.840 -30.833 -4.119 1.00 57.38 294 ILE A O 1
#

Sequence (294 aa):
MPKVLLVLFIAVLLNAFTVKAQEYTSASIKQTIQDFKKDPRGPYLRIRWFCEDGTMREPKDPCPEGVDGIQHASYKPLTENLAERNHLFFGEILAAADKNKFWDAAQEQSRLKQYQLNKYLQSVDNGWILEKAQFYRGAIQSEDEEAWGIEFYEWLLKDDARLEKNYYVIRQSLKDIPHSGDDNIAQRMRSESKVIAEEFPKFMDVRVKIHGQPEVSDLALVQNFRQEYSDELTPALKEQFDALVATLNEYYAPINLERLKNQVASINGDFDVKQQLLKFTTDFDNNTPAYDVI

Foldseek 3Di:
DPPVVVVVVVVVVVVVPPPLDQPDDPVNVVVLLVVLLVDLQQQFDAKWWQWPVRDIHHPVDHDPVPIDTAIATDGDPVQVCCCVRVVAHDPDALLPDDLCVCCVVVPVNSNLVNQLVQQVCCLVPCHRSCNNNLLVARNAALQSQQVSLQVSCVVQVVDVVSCVVCVVSVVSSVVRRHHPHDDPLLVVLLVLLVVLCVVPVVSSSLSRNSRGPNDLCSLVVLVVVCVVCVVVDDPVSVVSSVVSSVSSCVVPDPDFLVVQLVVLVPDDDDDPVSVVSNVLSVVDGPPDDPVVSD

Radius of gyration: 23.67 Å; chains: 1; bounding box: 81×55×54 Å